Protein AF-A0A1G1YGY9-F1 (afdb_monomer_lite)

pLDDT: mean 87.52, std 13.1, range [35.12, 98.75]

Radius of gyration: 21.37 Å; chains: 1; bounding box: 53×48×74 Å

Structure (mmCIF, N/CA/C/O backbone):
data_AF-A0A1G1YGY9-F1
#
_entry.id   AF-A0A1G1YGY9-F1
#
loop_
_atom_site.group_PDB
_atom_site.id
_atom_site.type_symbol
_atom_site.label_atom_id
_atom_site.label_alt_id
_atom_site.label_comp_id
_atom_site.label_asym_id
_atom_site.label_entity_id
_atom_site.label_seq_id
_atom_site.pdbx_PDB_ins_code
_atom_site.Cartn_x
_atom_site.Cartn_y
_atom_site.Cartn_z
_atom_site.occupancy
_atom_site.B_iso_or_equiv
_atom_site.auth_seq_id
_atom_site.auth_comp_id
_atom_site.auth_asym_id
_atom_site.auth_atom_id
_atom_site.pdbx_PDB_model_num
ATOM 1 N N . MET A 1 1 ? 33.334 -17.763 50.494 1.00 39.16 1 MET A N 1
ATOM 2 C CA . MET A 1 1 ? 31.925 -17.842 50.053 1.00 39.16 1 MET A CA 1
ATOM 3 C C . MET A 1 1 ? 31.621 -16.554 49.292 1.00 39.16 1 MET A C 1
ATOM 5 O O . MET A 1 1 ? 31.521 -15.506 49.914 1.00 39.16 1 MET A O 1
ATOM 9 N N . LEU A 1 2 ? 31.651 -16.583 47.955 1.00 39.25 2 LEU A N 1
ATOM 10 C CA . LEU A 1 2 ? 31.398 -15.400 47.122 1.00 39.25 2 LEU A CA 1
ATOM 11 C C . LEU A 1 2 ? 29.890 -15.137 47.108 1.00 39.25 2 LEU A C 1
ATOM 13 O O . LEU A 1 2 ? 29.128 -15.948 46.590 1.00 39.25 2 LEU A O 1
ATOM 17 N N . ILE A 1 3 ? 29.466 -14.027 47.709 1.00 35.12 3 ILE A N 1
ATOM 18 C CA . ILE A 1 3 ? 28.088 -13.540 47.607 1.00 35.12 3 ILE A CA 1
ATOM 19 C C . ILE A 1 3 ? 27.843 -13.234 46.119 1.00 35.12 3 ILE A C 1
ATOM 21 O O . ILE A 1 3 ? 28.605 -12.442 45.553 1.00 35.12 3 ILE A O 1
ATOM 25 N N . PRO A 1 4 ? 26.837 -13.837 45.457 1.00 45.44 4 PRO A N 1
ATOM 26 C CA . PRO A 1 4 ? 26.553 -13.506 44.072 1.00 45.44 4 PRO A CA 1
ATOM 27 C C . PRO A 1 4 ? 26.172 -12.027 44.013 1.00 45.44 4 PRO A C 1
ATOM 29 O O . PRO A 1 4 ? 25.229 -11.589 44.676 1.00 45.44 4 PRO A O 1
ATOM 32 N N . ARG A 1 5 ? 26.941 -11.239 43.249 1.00 48.16 5 ARG A N 1
ATOM 33 C CA . ARG A 1 5 ? 26.599 -9.844 42.956 1.00 48.16 5 ARG A CA 1
ATOM 34 C C . ARG A 1 5 ? 25.187 -9.840 42.372 1.00 48.16 5 ARG A C 1
ATOM 36 O O . ARG A 1 5 ? 24.964 -10.441 41.324 1.00 48.16 5 ARG A O 1
ATOM 43 N N . LYS A 1 6 ? 24.242 -9.189 43.060 1.00 50.62 6 LYS A N 1
ATOM 44 C CA . LYS A 1 6 ? 22.891 -8.953 42.537 1.00 50.62 6 LYS A CA 1
ATOM 45 C C . LYS A 1 6 ? 23.036 -8.273 41.177 1.00 50.62 6 LYS A C 1
ATOM 47 O O . LYS A 1 6 ? 23.574 -7.170 41.099 1.00 50.62 6 LYS A O 1
ATOM 52 N N . ILE A 1 7 ? 22.606 -8.958 40.123 1.00 55.78 7 ILE A N 1
ATOM 53 C CA . ILE A 1 7 ? 22.560 -8.394 38.777 1.00 55.78 7 ILE A CA 1
ATOM 54 C C . ILE A 1 7 ? 21.577 -7.215 38.833 1.00 55.78 7 ILE A C 1
ATOM 56 O O . ILE A 1 7 ? 20.455 -7.407 39.310 1.00 55.78 7 ILE A O 1
ATOM 60 N N . PRO A 1 8 ? 21.974 -6.000 38.415 1.00 56.81 8 PRO A N 1
ATOM 61 C CA . PRO A 1 8 ? 21.076 -4.853 38.413 1.00 56.81 8 PRO A CA 1
ATOM 62 C C . PRO A 1 8 ? 19.820 -5.171 37.586 1.00 56.81 8 PRO A C 1
ATOM 64 O O . PRO A 1 8 ? 19.964 -5.716 36.488 1.00 56.81 8 PRO A O 1
ATOM 67 N N . PRO A 1 9 ? 18.607 -4.826 38.055 1.00 58.25 9 PRO A N 1
ATOM 68 C CA . PRO A 1 9 ? 17.361 -5.083 37.327 1.00 58.25 9 PRO A CA 1
ATOM 69 C C . PRO A 1 9 ? 17.420 -4.606 35.869 1.00 58.25 9 PRO A C 1
ATOM 71 O O . PRO A 1 9 ? 17.034 -5.333 34.956 1.00 58.25 9 PRO A O 1
ATOM 74 N N . ASP A 1 10 ? 18.021 -3.440 35.632 1.00 62.53 10 ASP A N 1
ATOM 75 C CA . ASP A 1 10 ? 18.158 -2.832 34.303 1.00 62.53 10 ASP A CA 1
ATOM 76 C C . ASP A 1 10 ? 19.031 -3.644 33.336 1.00 62.53 10 ASP A C 1
ATOM 78 O O . ASP A 1 10 ? 18.832 -3.596 32.121 1.00 62.53 10 ASP A O 1
ATOM 82 N N . PHE A 1 11 ? 19.999 -4.403 33.857 1.00 61.34 11 PHE A N 1
ATOM 83 C CA . PHE A 1 11 ? 20.837 -5.286 33.047 1.00 61.34 11 PHE A CA 1
ATOM 84 C C . PHE A 1 11 ? 20.037 -6.501 32.567 1.00 61.34 11 PHE A C 1
ATOM 86 O O . PHE A 1 11 ? 20.082 -6.838 31.386 1.00 61.34 11 PHE A O 1
ATOM 93 N N . LEU A 1 12 ? 19.234 -7.099 33.454 1.00 58.00 12 LEU A N 1
ATOM 94 C CA . LEU A 1 12 ? 18.317 -8.186 33.102 1.00 58.00 12 LEU A CA 1
ATOM 95 C C . LEU A 1 12 ? 17.287 -7.730 32.061 1.00 58.00 12 LEU A C 1
ATOM 97 O O . LEU A 1 12 ? 17.076 -8.431 31.078 1.00 58.00 12 LEU A O 1
ATOM 101 N N . PHE A 1 13 ? 16.715 -6.530 32.201 1.00 62.50 13 PHE A N 1
ATOM 102 C CA . PHE A 1 13 ? 15.786 -5.987 31.203 1.00 62.50 13 PHE A CA 1
ATOM 103 C C . PHE A 1 13 ? 16.431 -5.771 29.827 1.00 62.50 13 PHE A C 1
ATOM 105 O O . PHE A 1 13 ? 15.802 -6.051 28.804 1.00 62.50 13 PHE A O 1
ATOM 112 N N . LYS A 1 14 ? 17.678 -5.288 29.774 1.00 63.31 14 LYS A N 1
ATOM 113 C CA . LYS A 1 14 ? 18.403 -5.099 28.507 1.00 63.31 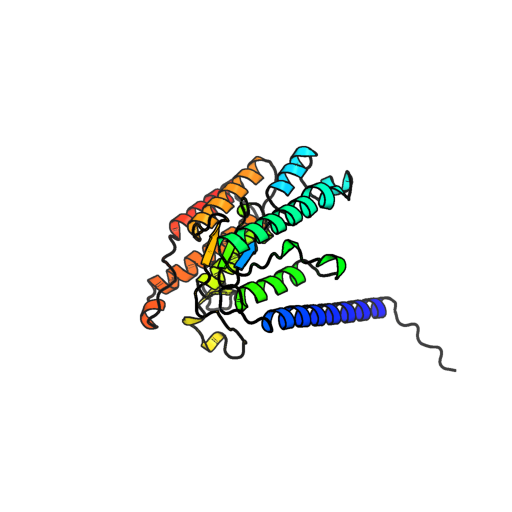14 LYS A CA 1
ATOM 114 C C . LYS A 1 14 ? 18.738 -6.425 27.830 1.00 63.31 14 LYS A C 1
ATOM 116 O O . LYS A 1 14 ? 18.513 -6.548 26.628 1.00 63.31 14 LYS A O 1
ATOM 121 N N . GLU A 1 15 ? 19.228 -7.408 28.582 1.00 62.50 15 GLU A N 1
ATOM 122 C CA . GLU A 1 15 ? 19.553 -8.729 28.033 1.00 62.50 15 GLU A CA 1
ATOM 123 C C . GLU A 1 15 ? 18.296 -9.485 27.587 1.00 62.50 15 GLU A C 1
ATOM 125 O O . GLU A 1 15 ? 18.284 -10.038 26.491 1.00 62.50 15 GLU A O 1
ATOM 130 N N . VAL A 1 16 ? 17.195 -9.417 28.345 1.00 64.56 16 VAL A N 1
ATOM 131 C CA . VAL A 1 16 ? 15.904 -9.993 27.929 1.00 64.56 16 VAL A CA 1
ATOM 132 C C . VAL A 1 16 ? 15.410 -9.349 26.633 1.00 64.56 16 VAL A C 1
ATOM 134 O O . VAL A 1 16 ? 15.103 -10.064 25.686 1.00 64.56 16 VAL A O 1
ATOM 137 N N . ARG A 1 17 ? 15.424 -8.013 26.519 1.00 68.75 17 ARG A N 1
ATOM 138 C CA . ARG A 1 17 ? 15.038 -7.325 25.270 1.00 68.75 17 ARG A CA 1
ATOM 139 C C . ARG A 1 17 ? 1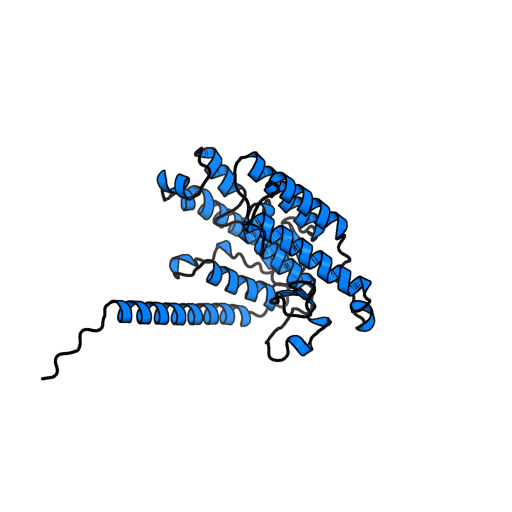5.934 -7.696 24.088 1.00 68.75 17 ARG A C 1
ATOM 141 O O . ARG A 1 17 ? 15.458 -7.772 22.955 1.00 68.75 17 ARG A O 1
ATOM 148 N N . LYS A 1 18 ? 17.231 -7.901 24.330 1.00 68.25 18 LYS A N 1
ATOM 149 C CA . LYS A 1 18 ? 18.192 -8.320 23.303 1.00 68.25 18 LYS A CA 1
ATOM 150 C C . LYS A 1 18 ? 17.915 -9.749 22.837 1.00 68.25 18 LYS A C 1
ATOM 152 O O . LYS A 1 18 ? 17.906 -9.987 21.631 1.00 68.25 18 LYS A O 1
ATOM 157 N N . LEU A 1 19 ? 17.640 -10.662 23.768 1.00 64.44 19 LEU A N 1
ATOM 158 C CA . LEU A 1 19 ? 17.240 -12.038 23.475 1.00 64.44 19 LEU A CA 1
ATOM 159 C C . LEU A 1 19 ? 15.915 -12.078 22.709 1.00 64.44 19 LEU A C 1
ATOM 161 O O . LEU A 1 19 ? 15.846 -12.723 21.671 1.00 64.44 19 LEU A O 1
ATOM 165 N N . GLU A 1 20 ? 14.905 -11.318 23.137 1.00 72.31 20 GLU A N 1
ATOM 166 C CA . GLU A 1 20 ? 13.625 -11.206 22.427 1.00 72.31 20 GLU A CA 1
ATOM 167 C C . GLU A 1 20 ? 13.803 -10.658 21.006 1.00 72.31 20 GLU A C 1
ATOM 169 O O . GLU A 1 20 ? 13.209 -11.176 20.066 1.00 72.31 20 GLU A O 1
ATOM 174 N N . LYS A 1 21 ? 14.648 -9.635 20.820 1.00 73.31 21 LYS A N 1
ATOM 175 C CA . LYS A 1 21 ? 14.957 -9.096 19.487 1.00 73.31 21 LYS A CA 1
ATOM 176 C C . LYS A 1 21 ? 15.681 -10.124 18.611 1.00 73.31 21 LYS A C 1
ATOM 178 O O . LYS A 1 21 ? 15.395 -10.215 17.422 1.00 73.31 21 LYS A O 1
ATOM 183 N N . SER A 1 22 ? 16.609 -10.886 19.190 1.00 76.19 22 SER A N 1
ATOM 184 C CA . SER A 1 22 ? 17.332 -11.947 18.484 1.00 76.19 22 SER A CA 1
ATOM 185 C C . SER A 1 22 ? 16.408 -13.097 18.083 1.00 76.19 22 SER A C 1
ATOM 187 O O . SER A 1 22 ? 16.516 -13.587 16.963 1.00 76.19 22 SER A O 1
ATOM 189 N N . GLN A 1 23 ? 15.489 -13.496 18.968 1.00 79.88 23 GLN A N 1
ATOM 190 C CA . GLN A 1 23 ? 14.500 -14.531 18.685 1.00 79.88 23 GLN A CA 1
ATOM 191 C C . GLN A 1 23 ? 13.545 -14.086 17.577 1.00 79.88 23 GLN A C 1
ATOM 193 O O . GLN A 1 23 ? 13.413 -14.802 16.593 1.00 79.88 23 GLN A O 1
ATOM 198 N N . ARG A 1 24 ? 12.984 -12.867 17.656 1.00 83.00 24 ARG A N 1
ATOM 199 C CA . ARG A 1 24 ? 12.107 -12.336 16.595 1.00 83.00 24 ARG A CA 1
ATOM 200 C C . ARG A 1 24 ? 12.788 -12.325 15.232 1.00 83.00 24 ARG A C 1
ATOM 202 O O . ARG A 1 24 ? 12.180 -12.721 14.248 1.00 83.00 24 ARG A O 1
ATOM 209 N N . LYS A 1 25 ? 14.063 -11.922 15.174 1.00 84.38 25 LYS A N 1
ATOM 210 C CA . LYS A 1 25 ? 14.835 -11.981 13.928 1.00 84.38 25 LYS A CA 1
ATOM 211 C C . LYS A 1 25 ? 14.949 -13.416 13.402 1.00 84.38 25 LYS A C 1
ATOM 213 O O . LYS A 1 25 ? 14.735 -13.634 12.217 1.00 84.38 25 LYS A O 1
ATOM 218 N N . SER A 1 26 ? 15.246 -14.382 14.273 1.00 86.88 26 SER A N 1
ATOM 219 C CA . SER A 1 26 ? 15.287 -15.795 13.883 1.00 86.88 26 SER A CA 1
ATOM 220 C C . SER A 1 26 ? 13.933 -16.292 13.370 1.00 86.88 26 SER A C 1
ATOM 222 O O . SER A 1 26 ? 13.903 -17.034 12.395 1.00 86.88 26 SER A O 1
ATOM 224 N N . ASP A 1 27 ? 12.826 -15.898 14.000 1.00 89.38 27 ASP A N 1
ATOM 225 C CA . ASP A 1 27 ? 11.481 -16.328 13.598 1.00 89.38 27 ASP A CA 1
ATOM 226 C C . ASP A 1 27 ? 11.111 -15.752 12.221 1.00 89.38 27 ASP A C 1
ATOM 228 O O . ASP A 1 27 ? 10.622 -16.472 11.352 1.00 89.38 27 ASP A O 1
ATOM 232 N N . ILE A 1 28 ? 11.429 -14.473 11.989 1.00 89.44 28 ILE A N 1
ATOM 233 C CA . ILE A 1 28 ? 11.304 -13.808 10.684 1.00 89.44 28 ILE A CA 1
ATOM 234 C C . ILE A 1 28 ? 12.119 -14.547 9.616 1.00 89.44 28 ILE A C 1
ATOM 236 O O . ILE A 1 28 ? 11.593 -14.853 8.546 1.00 89.44 28 ILE A O 1
ATOM 240 N N . ASP A 1 29 ? 13.382 -14.875 9.903 1.00 89.75 29 ASP A N 1
ATOM 241 C CA . ASP A 1 29 ? 14.257 -15.584 8.963 1.00 89.75 29 ASP A CA 1
ATOM 242 C C . ASP A 1 29 ? 13.708 -16.983 8.620 1.00 89.75 29 ASP A C 1
ATOM 244 O O . ASP A 1 29 ? 13.814 -17.424 7.471 1.00 89.75 29 ASP A O 1
ATOM 248 N N . VAL A 1 30 ? 13.073 -17.670 9.579 1.00 92.62 30 VAL A N 1
ATOM 249 C CA . VAL A 1 30 ? 12.393 -18.959 9.359 1.00 92.62 30 VAL A CA 1
ATOM 250 C C . VAL A 1 30 ? 11.170 -18.789 8.458 1.00 92.62 30 VAL A C 1
ATOM 252 O O . VAL A 1 30 ? 11.031 -19.540 7.492 1.00 92.62 30 VAL A O 1
ATOM 255 N N . VAL A 1 31 ? 10.316 -17.794 8.721 1.00 92.69 31 VAL A N 1
ATOM 256 C CA . VAL A 1 31 ? 9.130 -17.512 7.894 1.00 92.69 31 VAL A CA 1
ATOM 257 C C . VAL A 1 31 ? 9.534 -17.177 6.458 1.00 92.69 31 VAL A C 1
ATOM 259 O O . VAL A 1 31 ? 9.016 -17.776 5.516 1.00 92.69 31 VAL A O 1
ATOM 262 N N . LEU A 1 32 ? 10.516 -16.292 6.271 1.00 91.06 32 LEU A N 1
ATOM 263 C CA . LEU A 1 32 ? 11.029 -15.953 4.942 1.00 91.06 32 LEU A CA 1
ATOM 264 C C . LEU A 1 32 ? 11.663 -17.159 4.248 1.00 91.06 32 LEU A C 1
ATOM 266 O O . LEU A 1 32 ? 11.472 -17.347 3.051 1.00 91.06 32 LEU A O 1
ATOM 270 N N . SER A 1 33 ? 12.389 -18.006 4.980 1.00 91.06 33 SER A N 1
ATOM 271 C CA . SER A 1 33 ? 12.954 -19.237 4.416 1.00 91.06 33 SER A CA 1
ATOM 272 C C . SER A 1 33 ? 11.871 -20.219 3.966 1.00 91.06 33 SER A C 1
ATOM 274 O O . SER A 1 33 ? 12.036 -20.857 2.927 1.00 91.06 33 SER A O 1
ATOM 276 N N . ALA A 1 34 ? 10.753 -20.314 4.693 1.00 93.00 34 ALA A N 1
ATOM 277 C CA . ALA A 1 34 ? 9.614 -21.135 4.289 1.00 93.00 34 ALA A CA 1
ATOM 278 C C . ALA A 1 34 ? 8.999 -20.618 2.980 1.00 93.00 34 ALA A C 1
ATOM 280 O O . ALA A 1 34 ? 8.823 -21.397 2.044 1.00 93.00 34 ALA A O 1
ATOM 281 N N . PHE A 1 35 ? 8.775 -19.307 2.866 1.00 91.00 35 PHE A N 1
ATOM 282 C CA . PHE A 1 35 ? 8.306 -18.683 1.628 1.00 91.00 35 PHE A CA 1
ATOM 283 C C . PHE A 1 35 ? 9.288 -18.891 0.463 1.00 91.00 35 PHE A C 1
ATOM 285 O O . PHE A 1 35 ? 8.893 -19.407 -0.576 1.00 91.00 35 PHE A O 1
ATOM 292 N N . ARG A 1 36 ? 10.589 -18.640 0.656 1.00 87.06 36 ARG A N 1
ATOM 293 C CA . ARG A 1 36 ? 11.640 -18.875 -0.360 1.00 87.06 36 ARG A CA 1
ATOM 294 C C . ARG A 1 36 ? 11.754 -20.333 -0.813 1.00 87.06 36 ARG A C 1
ATOM 296 O O . ARG A 1 36 ? 12.249 -20.606 -1.907 1.00 87.06 36 ARG A O 1
ATOM 303 N N . SER A 1 37 ? 11.331 -21.281 0.025 1.00 89.62 37 SER A N 1
ATOM 304 C CA . SER A 1 37 ? 11.310 -22.705 -0.324 1.00 89.62 37 SER A CA 1
ATOM 305 C C . SER A 1 37 ? 10.125 -23.091 -1.216 1.00 89.62 37 SER A C 1
ATOM 307 O O . SER A 1 37 ? 10.158 -24.141 -1.863 1.00 89.62 37 SER A O 1
ATOM 309 N N . TRP A 1 38 ? 9.095 -22.244 -1.297 1.00 87.38 38 TRP A N 1
ATOM 310 C CA . TRP A 1 38 ? 7.945 -22.474 -2.157 1.00 87.38 38 TRP A CA 1
ATOM 311 C C . TRP A 1 38 ? 8.320 -22.237 -3.623 1.00 87.38 38 TRP A C 1
ATOM 313 O O . TRP A 1 38 ? 8.796 -21.174 -4.015 1.00 87.38 38 TRP A O 1
ATOM 323 N N . ARG A 1 39 ? 8.098 -23.257 -4.455 1.00 81.50 39 ARG A N 1
ATOM 324 C CA . ARG A 1 39 ? 8.250 -23.181 -5.908 1.00 81.50 39 ARG A CA 1
ATOM 325 C C . ARG A 1 39 ? 6.876 -23.196 -6.565 1.00 81.50 39 ARG A C 1
ATOM 327 O O . ARG A 1 39 ? 6.105 -24.129 -6.354 1.00 81.50 39 ARG A O 1
ATOM 334 N N . SER A 1 40 ? 6.599 -22.180 -7.372 1.00 77.81 40 SER A N 1
ATOM 335 C CA . SER A 1 40 ? 5.403 -22.082 -8.205 1.00 77.81 40 SER A CA 1
ATOM 336 C C . SER A 1 40 ? 5.824 -21.854 -9.653 1.00 77.81 40 SER A C 1
ATOM 338 O O . SER A 1 40 ? 6.772 -21.119 -9.914 1.00 77.81 40 SER A O 1
ATOM 340 N N . ILE A 1 41 ? 5.124 -22.496 -10.588 1.00 76.75 41 ILE A N 1
ATOM 341 C CA . ILE A 1 41 ? 5.241 -22.205 -12.026 1.00 76.75 41 ILE A CA 1
ATOM 342 C C . ILE A 1 41 ? 4.342 -21.034 -12.447 1.00 76.75 41 ILE A C 1
ATOM 344 O O . ILE A 1 41 ? 4.505 -20.495 -13.535 1.00 76.75 41 ILE A O 1
ATOM 348 N N . GLN A 1 42 ? 3.374 -20.670 -11.601 1.00 80.75 42 GLN A N 1
ATOM 349 C CA . GLN A 1 42 ? 2.471 -19.541 -11.803 1.00 80.75 42 GLN A CA 1
ATOM 350 C C . GLN A 1 42 ? 2.935 -18.334 -10.977 1.00 80.75 42 GLN A C 1
ATOM 352 O O . GLN A 1 42 ? 3.476 -18.538 -9.881 1.00 80.75 42 GLN A O 1
ATOM 357 N N . PRO A 1 43 ? 2.664 -17.098 -11.433 1.00 81.62 43 PRO A N 1
ATOM 358 C CA . PRO A 1 43 ? 2.823 -15.909 -10.605 1.00 81.62 43 PRO A CA 1
ATOM 359 C C . PRO A 1 43 ? 2.048 -16.056 -9.294 1.00 81.62 43 PRO A C 1
ATOM 361 O O . PRO A 1 43 ? 0.891 -16.481 -9.297 1.00 81.62 43 PRO A O 1
ATOM 364 N N . VAL A 1 44 ? 2.679 -15.709 -8.172 1.00 92.25 44 VAL A N 1
ATOM 365 C CA . VAL A 1 44 ? 2.004 -15.691 -6.870 1.00 92.25 44 VAL A CA 1
ATOM 366 C C . VAL A 1 44 ? 1.239 -14.379 -6.735 1.00 92.25 44 VAL A C 1
ATOM 368 O O . VAL A 1 44 ? 1.798 -13.298 -6.952 1.00 92.25 44 VAL A O 1
ATOM 371 N N . GLY A 1 45 ? -0.041 -14.490 -6.391 1.00 94.94 45 GLY A N 1
ATOM 372 C CA . GLY A 1 45 ? -0.901 -13.371 -6.046 1.00 94.94 45 GLY A CA 1
ATOM 373 C C . GLY A 1 45 ? -0.699 -12.934 -4.595 1.00 94.94 45 GLY A C 1
ATOM 374 O O . GLY A 1 45 ? -0.517 -13.766 -3.708 1.00 94.94 45 GLY A O 1
ATOM 375 N N . TYR A 1 46 ? -0.771 -11.634 -4.335 1.00 96.56 46 TYR A N 1
ATOM 376 C CA . TYR A 1 46 ? -0.790 -11.060 -2.991 1.00 96.56 46 TYR A CA 1
ATOM 377 C C . TYR A 1 46 ? -2.047 -10.221 -2.829 1.00 96.56 46 TYR A C 1
ATOM 379 O O . TYR A 1 46 ? -2.224 -9.232 -3.541 1.00 96.56 46 TYR A O 1
ATOM 387 N N . LEU A 1 47 ? -2.922 -10.613 -1.908 1.00 97.75 47 LEU A N 1
ATOM 388 C CA . LEU A 1 47 ? -4.141 -9.871 -1.628 1.00 97.75 47 LEU A CA 1
ATOM 389 C C . LEU A 1 47 ? -3.879 -8.834 -0.531 1.00 97.75 47 LEU A C 1
ATOM 391 O O . LEU A 1 47 ? -3.735 -9.172 0.642 1.00 97.75 47 LEU A O 1
ATOM 395 N N . SER A 1 48 ? -3.856 -7.564 -0.927 1.00 96.75 48 SER A N 1
ATOM 396 C CA . SER A 1 48 ? -3.815 -6.426 -0.016 1.00 96.75 48 SER A CA 1
ATOM 397 C C . SER A 1 48 ? -5.214 -6.159 0.529 1.00 96.75 48 SER A C 1
ATOM 399 O O . SER A 1 48 ? -6.112 -5.730 -0.204 1.00 96.75 48 SER A O 1
ATOM 401 N N . THR A 1 49 ? -5.401 -6.430 1.821 1.00 94.19 49 THR A N 1
ATOM 402 C CA . THR A 1 49 ? -6.664 -6.206 2.537 1.00 94.19 49 THR A CA 1
ATOM 403 C C . THR A 1 49 ? -6.439 -5.401 3.812 1.00 94.19 49 THR A C 1
ATOM 405 O O . THR A 1 49 ? -5.502 -5.698 4.557 1.00 94.19 49 THR A O 1
ATOM 408 N N . PRO A 1 50 ? -7.329 -4.445 4.135 1.00 93.62 50 PRO A N 1
ATOM 409 C CA . PRO A 1 50 ? -7.370 -3.805 5.445 1.00 93.62 50 PRO A CA 1
ATOM 410 C C . PRO A 1 50 ? -7.398 -4.835 6.586 1.00 93.62 50 PRO A C 1
ATOM 412 O O . PRO A 1 50 ? -8.123 -5.816 6.489 1.00 93.62 50 PRO A O 1
ATOM 415 N N . ILE A 1 51 ? -6.662 -4.600 7.681 1.00 92.12 51 ILE A N 1
ATOM 416 C CA . ILE A 1 51 ? -6.752 -5.415 8.914 1.00 92.12 51 ILE A CA 1
ATOM 417 C C . ILE A 1 51 ? -7.187 -4.532 10.085 1.00 92.12 51 ILE A C 1
ATOM 419 O O . ILE A 1 51 ? -8.285 -4.682 10.615 1.00 92.12 51 ILE A O 1
ATOM 423 N N . THR A 1 52 ? -6.335 -3.583 10.480 1.00 91.31 52 THR A N 1
ATOM 424 C CA . THR A 1 52 ? -6.534 -2.721 11.661 1.00 91.31 52 THR A CA 1
ATOM 425 C C . THR A 1 52 ? -7.024 -1.316 11.316 1.00 91.31 52 THR A C 1
ATOM 427 O O . THR A 1 52 ? -7.714 -0.688 12.112 1.00 91.31 52 THR A O 1
ATOM 430 N N . THR A 1 53 ? -6.677 -0.823 10.126 1.00 93.31 53 THR A N 1
ATOM 431 C CA . THR A 1 53 ? -7.113 0.465 9.563 1.00 93.31 53 THR A CA 1
ATOM 432 C C . THR A 1 53 ? -7.748 0.220 8.203 1.00 93.31 53 THR A C 1
ATOM 434 O O . THR A 1 53 ? -7.429 -0.778 7.559 1.00 93.31 53 THR A O 1
ATOM 437 N N . GLY A 1 54 ? -8.626 1.112 7.754 1.00 95.75 54 GLY A N 1
ATOM 438 C CA . GLY A 1 54 ? -9.422 0.943 6.539 1.00 95.75 54 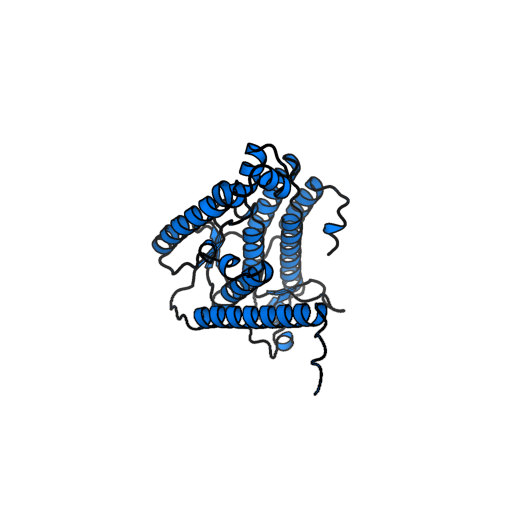GLY A CA 1
ATOM 439 C C . GLY A 1 54 ? -10.758 1.660 6.663 1.00 95.75 54 GLY A C 1
ATOM 440 O O . GLY A 1 54 ? -11.029 2.299 7.680 1.00 95.75 54 GLY A O 1
ATOM 441 N N . ILE A 1 55 ? -11.626 1.523 5.660 1.00 96.81 55 ILE A N 1
ATOM 442 C CA . ILE A 1 55 ? -12.944 2.173 5.683 1.00 96.81 55 ILE A CA 1
ATOM 443 C C . ILE A 1 55 ? -13.757 1.777 6.928 1.00 96.81 55 ILE A C 1
ATOM 445 O O . ILE A 1 55 ? -14.259 2.654 7.633 1.00 96.81 55 ILE A O 1
ATOM 449 N N . LEU A 1 56 ? -13.748 0.483 7.275 1.00 97.38 56 LEU A N 1
ATOM 450 C CA . LEU A 1 56 ? -14.459 -0.066 8.431 1.00 97.38 56 LEU A CA 1
ATOM 451 C C . LEU A 1 56 ? -13.977 0.540 9.757 1.00 97.38 56 LEU A C 1
ATOM 453 O O . LEU A 1 56 ? -14.788 0.836 10.627 1.00 97.38 56 LEU A O 1
ATOM 457 N N . PHE A 1 57 ? -12.673 0.802 9.900 1.00 97.81 57 PHE A N 1
ATOM 458 C CA . PHE A 1 57 ? -12.126 1.470 11.085 1.00 97.81 57 PHE A CA 1
ATOM 459 C C . PHE A 1 57 ? -12.791 2.837 11.295 1.00 97.81 57 PHE A C 1
ATOM 461 O O . PHE A 1 57 ? -13.308 3.124 12.373 1.00 97.81 57 PHE A O 1
ATOM 468 N N . TYR A 1 58 ? -12.859 3.666 10.251 1.00 97.75 58 TYR A N 1
ATOM 469 C CA . TYR A 1 58 ? -13.458 4.999 10.349 1.00 97.75 58 TYR A CA 1
ATOM 470 C C . TYR A 1 58 ? -14.983 4.970 10.498 1.00 97.75 58 TYR A C 1
ATOM 472 O O . TYR A 1 58 ? -15.565 5.881 11.091 1.00 97.75 58 TYR A O 1
ATOM 480 N N . GLU A 1 59 ? -15.649 3.956 9.948 1.00 98.00 59 GLU A N 1
ATOM 481 C CA . GLU A 1 59 ? -17.082 3.723 10.152 1.00 98.00 59 GLU A CA 1
ATOM 482 C C . GLU A 1 59 ? -17.394 3.336 11.597 1.00 98.00 59 GLU A C 1
ATOM 484 O O . GLU A 1 59 ? -18.300 3.917 12.192 1.00 98.00 59 GLU A O 1
ATOM 489 N N . VAL A 1 60 ? -16.606 2.439 12.194 1.00 98.12 60 VAL A N 1
ATOM 490 C CA . VAL A 1 60 ? -16.746 2.040 13.602 1.00 98.12 60 VAL A CA 1
ATOM 491 C C . VAL A 1 60 ? -16.482 3.225 14.531 1.00 98.12 60 VAL A C 1
ATOM 493 O O . VAL A 1 60 ? -17.279 3.473 15.436 1.00 98.12 60 VAL A O 1
ATOM 496 N N . LEU A 1 61 ? -15.445 4.032 14.273 1.00 98.00 61 LEU A N 1
ATOM 497 C CA . LEU A 1 61 ? -15.223 5.262 15.044 1.00 98.00 61 LEU A CA 1
ATOM 498 C C . LEU A 1 61 ? -16.431 6.209 14.967 1.00 98.00 61 LEU A C 1
ATOM 500 O O . LEU A 1 61 ? -16.899 6.710 15.988 1.00 98.00 61 LEU A O 1
ATOM 504 N N . ALA A 1 62 ? -16.983 6.416 13.768 1.00 97.31 62 ALA A N 1
ATOM 505 C CA . ALA A 1 62 ? -18.156 7.266 13.584 1.00 97.31 62 ALA A CA 1
ATOM 506 C C . ALA A 1 62 ? -19.412 6.704 14.277 1.00 97.31 62 ALA A C 1
ATOM 508 O O . ALA A 1 62 ? -20.142 7.467 14.910 1.00 97.31 62 ALA A O 1
ATOM 509 N N . LYS A 1 63 ? -19.639 5.386 14.201 1.00 97.81 63 LYS A N 1
ATOM 510 C CA . LYS A 1 63 ? -20.744 4.672 14.863 1.00 97.81 63 LYS A CA 1
ATOM 511 C C . LYS A 1 63 ? -20.723 4.878 16.379 1.00 97.81 63 LYS A C 1
ATOM 513 O O . LYS A 1 63 ? -21.769 5.129 16.970 1.00 97.81 63 LYS A O 1
ATOM 518 N N . HIS A 1 64 ? -19.539 4.814 16.989 1.00 97.75 64 HIS A N 1
ATOM 519 C CA . HIS A 1 64 ? -19.339 5.026 18.429 1.00 97.75 64 HIS A CA 1
ATOM 520 C C . HIS A 1 64 ? -19.114 6.500 18.809 1.00 97.75 64 HIS A C 1
ATOM 522 O O . HIS A 1 64 ? -18.858 6.798 19.969 1.00 97.75 64 HIS A O 1
ATOM 528 N N . GLN A 1 65 ? -19.253 7.429 17.854 1.00 97.12 65 GLN A N 1
ATOM 529 C CA . GLN A 1 65 ? -19.107 8.881 18.044 1.00 97.12 65 GLN A CA 1
ATOM 530 C C . GLN A 1 65 ? -17.736 9.314 18.595 1.00 97.12 65 GLN A C 1
ATOM 532 O O . GLN A 1 65 ? -17.620 10.332 19.274 1.00 97.12 65 GLN A O 1
ATOM 537 N N . VAL A 1 66 ? -16.688 8.569 18.249 1.00 97.25 66 VAL A N 1
ATOM 538 C CA . VAL A 1 66 ? -15.295 8.836 18.626 1.00 97.25 66 VAL A CA 1
ATOM 539 C C . VAL A 1 66 ? -14.453 9.204 17.399 1.00 97.25 66 VAL A C 1
ATOM 541 O O . VAL A 1 66 ? -14.872 9.043 16.247 1.00 97.25 66 VAL A O 1
ATOM 544 N N . LYS A 1 67 ? -13.263 9.755 17.626 1.00 94.44 67 LYS A N 1
ATOM 545 C CA . LYS A 1 67 ? -12.319 10.215 16.598 1.00 94.44 67 LYS A CA 1
ATOM 546 C C . LYS A 1 67 ? -10.990 9.476 16.616 1.00 94.44 67 LYS A C 1
ATOM 548 O O . LYS A 1 67 ? -10.293 9.517 15.600 1.00 94.44 67 LYS A O 1
ATOM 553 N N . THR A 1 68 ? -10.650 8.794 17.707 1.00 95.44 68 THR A N 1
ATOM 554 C CA . THR A 1 68 ? -9.387 8.055 17.820 1.00 95.44 68 THR A CA 1
ATOM 555 C C . THR A 1 68 ? -9.581 6.613 18.280 1.00 95.44 68 THR A C 1
ATOM 557 O O . THR A 1 68 ? -10.620 6.240 18.827 1.00 95.44 68 THR A O 1
ATOM 560 N N . LEU A 1 69 ? -8.560 5.783 18.050 1.00 94.44 69 LEU A N 1
ATOM 561 C CA . LEU A 1 69 ? -8.556 4.404 18.530 1.00 94.44 69 LEU A CA 1
ATOM 562 C C . LEU A 1 69 ? -8.556 4.356 20.064 1.00 94.44 69 LEU A C 1
ATOM 564 O O . LEU A 1 69 ? -9.218 3.508 20.650 1.00 94.44 69 LEU A O 1
ATOM 568 N N . GLU A 1 70 ? -7.848 5.274 20.717 1.00 97.00 70 GLU A N 1
ATOM 569 C CA . GLU A 1 70 ? -7.775 5.360 22.175 1.00 97.00 70 GLU A CA 1
ATOM 570 C C . GLU A 1 70 ? -9.158 5.602 22.786 1.00 97.00 70 GLU A C 1
ATOM 572 O O . GLU A 1 70 ? -9.524 4.942 23.757 1.00 97.00 70 GLU A O 1
ATOM 577 N N . GLU A 1 71 ? -9.948 6.494 22.186 1.00 97.19 71 GLU A N 1
ATOM 578 C CA . GLU A 1 71 ? -11.326 6.762 22.601 1.00 97.19 71 GLU A CA 1
ATOM 579 C C . GLU A 1 71 ? -12.225 5.530 22.408 1.00 97.19 71 GLU A C 1
ATOM 581 O O . GLU A 1 71 ? -13.012 5.201 23.295 1.00 97.19 71 GLU A O 1
ATOM 586 N N . LEU A 1 72 ? -12.075 4.799 21.296 1.00 97.38 72 LEU A N 1
ATOM 587 C CA . LEU A 1 72 ? -12.814 3.553 21.058 1.00 97.38 72 LEU A CA 1
ATOM 588 C C . LEU A 1 72 ? -12.470 2.478 22.102 1.00 97.38 72 LEU A C 1
ATOM 590 O O . LEU A 1 72 ? -13.360 1.840 22.665 1.00 97.38 72 LEU A O 1
ATOM 594 N N . LEU A 1 73 ? -11.179 2.289 22.384 1.00 95.88 73 LEU A N 1
ATOM 595 C CA . LEU A 1 73 ? -10.706 1.305 23.359 1.00 95.88 73 LEU A CA 1
ATOM 596 C C . LEU A 1 73 ? -11.104 1.670 24.796 1.00 95.88 73 LEU A C 1
ATOM 598 O O . LEU A 1 73 ? -11.276 0.770 25.617 1.00 95.88 73 LEU A O 1
ATOM 602 N N . ALA A 1 74 ? -11.274 2.962 25.094 1.00 97.44 74 ALA A N 1
ATOM 603 C CA . ALA A 1 74 ? -11.783 3.432 26.380 1.00 97.44 74 ALA A CA 1
ATOM 604 C C . ALA A 1 74 ? -13.266 3.082 26.598 1.00 97.44 74 ALA A C 1
ATOM 606 O O . ALA A 1 74 ? -13.678 2.918 27.745 1.00 97.44 74 ALA A O 1
ATOM 607 N N . ILE A 1 75 ? -14.056 2.935 25.525 1.00 96.25 75 ILE A N 1
ATOM 608 C CA . ILE A 1 75 ? -15.438 2.435 25.602 1.00 96.25 75 ILE A CA 1
ATOM 609 C C . ILE A 1 75 ? -15.425 0.937 25.908 1.00 96.25 75 ILE A C 1
ATOM 611 O O . ILE A 1 75 ? -16.032 0.486 26.878 1.00 96.25 75 ILE A O 1
ATOM 615 N N . ASN A 1 76 ? -14.746 0.160 25.064 1.00 95.56 76 ASN A N 1
ATOM 616 C CA . ASN A 1 76 ? -14.568 -1.274 25.244 1.00 95.56 76 ASN A CA 1
ATOM 617 C C . ASN A 1 76 ? -13.375 -1.749 24.402 1.00 95.56 76 ASN A C 1
ATOM 619 O O . ASN A 1 76 ? -13.367 -1.636 23.174 1.00 95.56 76 ASN A O 1
ATOM 623 N N . SER A 1 77 ? -12.380 -2.334 25.068 1.00 93.62 77 SER A N 1
ATOM 624 C CA . SER A 1 77 ? -11.138 -2.793 24.443 1.00 93.62 77 SER A CA 1
ATOM 625 C C . SER A 1 77 ? -11.331 -3.918 23.420 1.00 93.62 77 SER A C 1
ATOM 627 O O . SER A 1 77 ? -10.466 -4.105 22.561 1.00 93.62 77 SER A O 1
ATOM 629 N N . ASN A 1 78 ? -12.456 -4.638 23.459 1.00 95.44 78 ASN A N 1
ATOM 630 C CA . ASN A 1 78 ? -12.761 -5.701 22.503 1.00 95.44 78 ASN A CA 1
ATOM 631 C C . ASN A 1 78 ? -13.283 -5.174 21.158 1.00 95.44 78 ASN A C 1
ATOM 633 O O . ASN A 1 78 ? -13.167 -5.884 20.160 1.00 95.44 78 ASN A O 1
ATOM 637 N N . LEU A 1 79 ? -13.780 -3.929 21.087 1.00 95.94 79 LEU A N 1
ATOM 638 C CA . LEU A 1 79 ? -14.390 -3.374 19.867 1.00 95.94 79 LEU A CA 1
ATOM 639 C C . LEU A 1 79 ? -13.426 -3.352 18.679 1.00 95.94 79 LEU A C 1
ATOM 641 O O . LEU A 1 79 ? -13.838 -3.599 17.550 1.00 95.94 79 LEU A O 1
ATOM 645 N N . LEU A 1 80 ? -12.133 -3.109 18.926 1.00 94.25 80 LEU A N 1
ATOM 646 C CA . LEU A 1 80 ? -11.119 -3.166 17.873 1.00 94.25 80 LEU A CA 1
ATOM 647 C C . LEU A 1 80 ? -11.075 -4.550 17.215 1.00 94.25 80 LEU A C 1
ATOM 649 O O . LEU A 1 80 ? -10.963 -4.658 15.997 1.00 94.25 80 LEU A O 1
ATOM 653 N N . PHE A 1 81 ? -11.139 -5.616 18.009 1.00 93.88 81 PHE A N 1
ATOM 654 C CA . PHE A 1 81 ? -11.093 -6.958 17.451 1.00 93.88 81 PHE A CA 1
ATOM 655 C C . PHE A 1 81 ? -12.435 -7.349 16.830 1.00 93.88 81 PHE A C 1
ATOM 657 O O . PHE A 1 81 ? -12.474 -7.779 15.682 1.00 93.88 81 PHE A O 1
ATOM 664 N N . GLU A 1 82 ? -13.523 -7.164 17.573 1.00 96.50 82 GLU A N 1
ATOM 665 C CA . GLU A 1 82 ? -14.857 -7.651 17.216 1.00 96.50 82 GLU A CA 1
ATOM 666 C C . GLU A 1 82 ? -15.477 -6.898 16.034 1.00 96.50 82 GLU A C 1
ATOM 668 O O . GLU A 1 82 ? -16.090 -7.523 15.171 1.00 96.50 82 GLU A O 1
ATOM 673 N N . GLU A 1 83 ? -15.311 -5.573 15.965 1.00 97.81 83 GLU A N 1
ATOM 674 C CA . GLU A 1 83 ? -15.961 -4.751 14.936 1.00 97.81 83 GLU A CA 1
ATOM 675 C C . GLU A 1 83 ? -15.039 -4.371 13.771 1.00 97.81 83 GLU A C 1
ATOM 677 O O . GLU A 1 83 ? -15.540 -3.922 12.743 1.00 97.81 83 GLU A O 1
ATOM 682 N N . ILE A 1 84 ? -13.715 -4.534 13.898 1.00 96.25 84 ILE A N 1
ATOM 683 C CA . ILE A 1 84 ? -12.754 -4.102 12.866 1.00 96.25 84 ILE A CA 1
ATOM 684 C C . ILE A 1 84 ? -11.887 -5.268 12.389 1.00 96.25 84 ILE A C 1
ATOM 686 O O . ILE A 1 84 ? -11.979 -5.650 11.225 1.00 96.25 84 ILE A O 1
ATOM 690 N N . ILE A 1 85 ? -11.061 -5.856 13.261 1.00 94.12 85 ILE A N 1
ATOM 691 C CA . ILE A 1 85 ? -10.064 -6.857 12.842 1.00 94.12 85 ILE A CA 1
ATOM 692 C C . ILE A 1 85 ? -10.727 -8.150 12.358 1.00 94.12 85 ILE A C 1
ATOM 694 O O . ILE A 1 85 ? -10.443 -8.593 11.250 1.00 94.12 85 ILE A O 1
ATOM 698 N N . ALA A 1 86 ? -11.604 -8.764 13.155 1.00 94.81 86 ALA A N 1
ATOM 699 C CA . ALA A 1 86 ? -12.211 -10.044 12.799 1.00 94.81 86 ALA A CA 1
ATOM 700 C C . ALA A 1 86 ? -13.081 -9.958 11.526 1.00 94.81 86 ALA A C 1
ATOM 702 O O . ALA A 1 86 ? -12.915 -10.813 10.653 1.00 94.81 86 ALA A O 1
ATOM 703 N N . PRO A 1 87 ? -13.940 -8.932 11.336 1.00 96.12 87 PRO A N 1
ATOM 704 C CA . PRO A 1 87 ? -14.669 -8.762 10.078 1.00 96.12 87 PRO A CA 1
ATOM 705 C C . PRO A 1 87 ? -13.748 -8.592 8.865 1.00 96.12 87 PRO A C 1
ATOM 707 O O . PRO A 1 87 ? -13.996 -9.199 7.823 1.00 96.12 87 PRO A O 1
ATOM 710 N N . ASN A 1 88 ? -12.668 -7.819 9.007 1.00 95.56 88 ASN A N 1
ATOM 711 C CA . ASN A 1 88 ? -11.686 -7.619 7.946 1.00 95.56 88 ASN A CA 1
ATOM 712 C C . ASN A 1 88 ? -10.948 -8.915 7.578 1.00 95.56 88 ASN A C 1
ATOM 714 O O . ASN A 1 88 ? -10.844 -9.235 6.397 1.00 95.56 88 ASN A O 1
ATOM 718 N N . ILE A 1 89 ? -10.493 -9.690 8.570 1.00 94.75 89 ILE A N 1
ATOM 719 C CA . ILE A 1 89 ? -9.841 -10.990 8.344 1.00 94.75 89 ILE A CA 1
ATOM 720 C C . ILE A 1 89 ? -10.793 -11.943 7.619 1.00 94.75 89 ILE A C 1
ATOM 722 O O . ILE A 1 89 ? -10.420 -12.523 6.603 1.00 94.75 89 ILE A O 1
ATOM 726 N N . ASN A 1 90 ? -12.037 -12.066 8.092 1.00 95.88 90 ASN A N 1
ATOM 727 C CA . ASN A 1 90 ? -13.027 -12.954 7.481 1.00 95.88 90 ASN A CA 1
ATOM 728 C C . ASN A 1 90 ? -13.326 -12.562 6.028 1.00 95.88 90 ASN A C 1
ATOM 730 O O . ASN A 1 90 ? -13.398 -13.431 5.158 1.00 95.88 90 ASN A O 1
ATOM 734 N N . ARG A 1 91 ? -13.458 -11.257 5.749 1.00 95.31 91 ARG A N 1
ATOM 735 C CA . ARG A 1 91 ? -13.621 -10.752 4.381 1.00 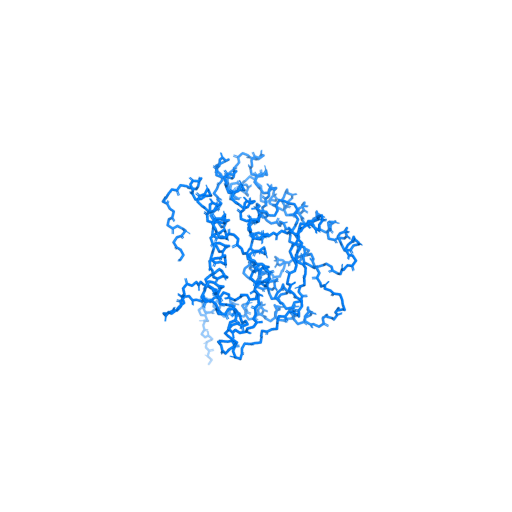95.31 91 ARG A CA 1
ATOM 736 C C . ARG A 1 91 ? -12.391 -11.052 3.525 1.00 95.31 91 ARG A C 1
ATOM 738 O O . ARG A 1 91 ? -12.554 -11.493 2.394 1.00 95.31 91 ARG A O 1
ATOM 745 N N . GLY A 1 92 ? -11.189 -10.828 4.054 1.00 95.69 92 GLY A N 1
ATOM 746 C CA . GLY A 1 92 ? -9.934 -11.086 3.349 1.00 95.69 92 GLY A CA 1
ATOM 747 C C . GLY A 1 92 ? -9.754 -12.558 2.982 1.00 95.69 92 GLY A C 1
ATOM 748 O O . GLY A 1 92 ? -9.369 -12.851 1.856 1.00 95.69 92 GLY A O 1
ATOM 749 N N . ILE A 1 93 ? -10.100 -13.482 3.886 1.00 96.06 93 ILE A N 1
ATOM 750 C CA . ILE A 1 93 ? -10.080 -14.931 3.621 1.00 96.06 93 ILE A CA 1
ATOM 751 C C . ILE A 1 93 ? -11.056 -15.282 2.498 1.00 96.06 93 ILE A C 1
ATOM 753 O O . ILE A 1 93 ? -10.648 -15.860 1.496 1.00 96.06 93 ILE A O 1
ATOM 757 N N . ALA A 1 94 ? -12.324 -14.882 2.636 1.00 97.00 94 ALA A N 1
ATOM 758 C CA . ALA A 1 94 ? -13.352 -15.204 1.648 1.00 97.00 94 ALA A CA 1
ATOM 759 C C . ALA A 1 94 ? -13.011 -14.646 0.256 1.00 97.00 94 ALA A C 1
ATOM 761 O O . ALA A 1 94 ? -13.154 -15.345 -0.747 1.00 97.00 94 ALA A O 1
ATOM 762 N N . LEU A 1 95 ? -12.515 -13.406 0.202 1.00 97.44 95 LEU A N 1
ATOM 763 C CA . LEU A 1 95 ? -12.070 -12.780 -1.039 1.00 97.44 95 LEU A CA 1
ATOM 764 C C . LEU A 1 95 ? -10.833 -13.486 -1.613 1.00 97.44 95 LEU A C 1
ATOM 766 O O . LEU A 1 95 ? -10.757 -13.700 -2.818 1.00 97.44 95 LEU A O 1
ATOM 770 N N . GLY A 1 96 ? -9.875 -13.880 -0.772 1.00 97.56 96 GLY A N 1
ATOM 771 C CA . GLY A 1 96 ? -8.696 -14.633 -1.194 1.00 97.56 96 GLY A CA 1
ATOM 772 C C . GLY A 1 96 ? -9.054 -15.963 -1.854 1.00 97.56 96 GLY A C 1
ATOM 773 O O . GLY A 1 96 ? -8.555 -16.250 -2.943 1.00 97.56 96 GLY A O 1
ATOM 774 N N . ASP A 1 97 ? -9.966 -16.724 -1.248 1.00 96.75 97 ASP A N 1
ATOM 775 C CA . ASP A 1 97 ? -10.460 -17.991 -1.796 1.00 96.75 97 ASP A CA 1
ATOM 776 C C . ASP A 1 97 ? -11.159 -17.783 -3.150 1.00 96.75 97 ASP A C 1
ATOM 778 O O . ASP A 1 97 ? -10.878 -18.488 -4.123 1.00 96.75 97 ASP A O 1
ATOM 782 N N . GLU A 1 98 ? -12.033 -16.775 -3.242 1.00 97.62 98 GLU A N 1
ATOM 783 C CA . GLU A 1 98 ? -12.731 -16.416 -4.481 1.00 97.62 98 GLU A CA 1
ATOM 784 C C . GLU A 1 98 ? -11.750 -16.038 -5.600 1.00 97.62 98 GLU A C 1
ATOM 786 O O . GLU A 1 98 ? -11.856 -16.526 -6.731 1.00 97.62 98 GLU A O 1
ATOM 791 N N . LEU A 1 99 ? -10.783 -15.170 -5.300 1.00 97.12 99 LEU A N 1
ATOM 792 C CA . LEU A 1 99 ? -9.818 -14.676 -6.275 1.00 97.12 99 LEU A CA 1
ATOM 793 C C . LEU A 1 99 ? -8.840 -15.767 -6.714 1.00 97.12 99 LEU A C 1
ATOM 795 O O . LEU A 1 99 ? -8.482 -15.806 -7.892 1.00 97.12 99 LEU A O 1
ATOM 799 N N . ALA A 1 100 ? -8.449 -16.676 -5.816 1.00 95.62 100 ALA A N 1
ATOM 800 C CA . ALA A 1 100 ? -7.581 -17.800 -6.152 1.00 95.62 100 ALA A CA 1
ATOM 801 C C . ALA A 1 100 ? -8.260 -18.710 -7.185 1.00 95.62 100 ALA A C 1
ATOM 803 O O . ALA A 1 100 ? -7.635 -19.111 -8.169 1.00 95.62 100 ALA A O 1
ATOM 804 N N . MET A 1 101 ? -9.567 -18.955 -7.025 1.00 95.00 101 MET A N 1
ATOM 805 C CA . MET A 1 101 ? -10.368 -19.690 -8.009 1.00 95.00 101 MET A CA 1
ATOM 806 C C . MET A 1 101 ? -10.537 -18.907 -9.316 1.00 95.00 101 MET A C 1
ATOM 808 O O . MET A 1 101 ? -10.364 -19.468 -10.397 1.00 95.00 101 MET A O 1
ATOM 812 N N . ARG A 1 102 ? -10.862 -17.610 -9.238 1.00 95.56 102 ARG A N 1
ATOM 813 C CA . ARG A 1 102 ? -11.127 -16.760 -10.412 1.00 95.56 102 ARG A CA 1
ATOM 814 C C . ARG A 1 102 ? -9.896 -16.571 -11.293 1.00 95.56 102 ARG A C 1
ATOM 816 O O . ARG A 1 102 ? -10.001 -16.670 -12.513 1.00 95.56 102 ARG A O 1
ATOM 823 N N . PHE A 1 103 ? -8.757 -16.236 -10.693 1.00 93.25 103 PHE A N 1
ATOM 824 C CA . PHE A 1 103 ? -7.515 -15.973 -11.421 1.00 93.25 103 PHE A CA 1
ATOM 825 C C . PHE A 1 103 ? -6.696 -17.236 -11.674 1.00 93.25 103 PHE A C 1
ATOM 827 O O . PHE A 1 103 ? -5.774 -17.191 -12.487 1.00 93.25 103 PHE A O 1
ATOM 834 N N . ASN A 1 104 ? -7.053 -18.356 -11.036 1.00 92.88 104 ASN A N 1
ATOM 835 C CA . ASN A 1 104 ? -6.347 -19.628 -11.143 1.00 92.88 104 ASN A CA 1
ATOM 836 C C . ASN A 1 104 ? -4.846 -19.479 -10.831 1.00 92.88 104 ASN A C 1
ATOM 838 O O . ASN A 1 104 ? -3.997 -19.960 -11.584 1.00 92.88 104 ASN A O 1
ATOM 842 N N . ILE A 1 105 ? -4.542 -18.771 -9.739 1.00 92.50 105 ILE A N 1
ATOM 843 C CA . ILE A 1 105 ? -3.195 -18.577 -9.189 1.00 92.50 105 ILE A CA 1
ATOM 844 C C . ILE A 1 105 ? -3.220 -18.768 -7.667 1.00 92.50 105 ILE A C 1
ATOM 846 O O . ILE A 1 105 ? -4.254 -18.516 -7.041 1.00 92.50 105 ILE A O 1
ATOM 850 N N . PRO A 1 106 ? -2.101 -19.163 -7.036 1.00 93.94 106 PRO A N 1
ATOM 851 C CA . PRO A 1 106 ? -1.988 -19.129 -5.584 1.00 93.94 106 PRO A CA 1
ATOM 852 C C . PRO A 1 106 ? -2.071 -17.689 -5.078 1.00 93.94 106 PRO A C 1
ATOM 854 O O . PRO A 1 106 ? -1.420 -16.809 -5.641 1.00 93.94 106 PRO A O 1
ATOM 857 N N . ILE A 1 107 ? -2.820 -17.453 -3.999 1.00 95.31 107 ILE A N 1
ATOM 858 C CA . ILE A 1 107 ? -2.938 -16.133 -3.373 1.00 95.31 107 ILE A CA 1
ATOM 859 C C . ILE A 1 107 ? -2.469 -16.196 -1.925 1.00 95.31 107 ILE A C 1
ATOM 861 O O . ILE A 1 107 ? -2.922 -17.023 -1.136 1.00 95.31 107 ILE A O 1
ATOM 865 N N . ILE A 1 108 ? -1.568 -15.286 -1.576 1.00 95.75 108 ILE A N 1
ATOM 866 C CA . ILE A 1 108 ? -1.179 -14.999 -0.202 1.00 95.75 108 ILE A CA 1
ATOM 867 C C . ILE A 1 108 ? -2.199 -14.020 0.376 1.00 95.75 108 ILE A C 1
ATOM 869 O O . ILE A 1 108 ? -2.420 -12.949 -0.190 1.00 95.75 108 ILE A O 1
ATOM 873 N N . VAL A 1 109 ? -2.789 -14.387 1.516 1.00 95.69 109 VAL A N 1
ATOM 874 C CA . VAL A 1 109 ? -3.698 -13.540 2.301 1.00 95.69 109 VAL A CA 1
ATOM 875 C C . VAL A 1 109 ? -3.017 -13.205 3.639 1.00 95.69 109 VAL A C 1
ATOM 877 O O . VAL A 1 109 ? -3.137 -13.967 4.603 1.00 95.69 109 VAL A O 1
ATOM 880 N N . PRO A 1 110 ? -2.286 -12.079 3.729 1.00 91.75 110 PRO A N 1
ATOM 881 C CA . PRO A 1 110 ? -1.508 -11.698 4.914 1.00 91.75 110 PRO A CA 1
ATOM 882 C C . PRO A 1 110 ? -2.350 -11.534 6.178 1.00 91.75 110 PRO A C 1
ATOM 884 O O . PRO A 1 110 ? -1.843 -11.697 7.289 1.00 91.75 110 PRO A O 1
ATOM 887 N N . ALA A 1 111 ? -3.639 -11.217 6.021 1.00 87.50 111 ALA A N 1
ATOM 888 C CA . ALA A 1 111 ? -4.573 -11.009 7.124 1.00 87.50 111 ALA A CA 1
ATOM 889 C C . ALA A 1 111 ? -4.742 -12.242 8.026 1.00 87.50 111 ALA A C 1
ATOM 891 O O . ALA A 1 111 ? -5.083 -12.099 9.197 1.00 87.50 111 ALA A O 1
ATOM 892 N N . VAL A 1 112 ? -4.460 -13.441 7.508 1.00 88.38 112 VAL A N 1
ATOM 893 C CA . VAL A 1 112 ? -4.526 -14.703 8.266 1.00 88.38 112 VAL A CA 1
ATOM 894 C C . VAL A 1 112 ? -3.335 -14.864 9.214 1.00 88.38 112 VAL A C 1
ATOM 896 O O . VAL A 1 112 ? -3.390 -15.631 10.173 1.00 88.38 112 VAL A O 1
ATOM 899 N N . PHE A 1 113 ? -2.236 -14.150 8.972 1.00 88.75 113 PHE A N 1
ATOM 900 C CA . PHE A 1 113 ? -1.021 -14.313 9.752 1.00 88.75 113 PHE A CA 1
ATOM 901 C C . PHE A 1 113 ? -1.118 -13.622 11.114 1.00 88.75 113 PHE A C 1
ATOM 903 O O . PHE A 1 113 ? -1.092 -12.393 11.233 1.00 88.75 113 PHE A O 1
ATOM 910 N N . GLU A 1 114 ? -1.157 -14.426 12.174 1.00 81.88 114 GLU A N 1
ATOM 911 C CA . GLU A 1 114 ? -1.244 -13.942 13.548 1.00 81.88 114 GLU A CA 1
ATOM 912 C C . GLU A 1 114 ? 0.108 -13.438 14.086 1.00 81.88 114 GLU A C 1
ATOM 914 O O . GLU A 1 114 ? 0.772 -14.077 14.904 1.00 81.88 114 GLU A O 1
ATOM 919 N N . ALA A 1 115 ? 0.521 -12.237 13.681 1.00 79.38 115 ALA A N 1
ATOM 920 C CA . ALA A 1 115 ? 1.739 -11.611 14.212 1.00 79.38 115 ALA A CA 1
ATOM 921 C C . ALA A 1 115 ? 1.660 -11.330 15.726 1.00 79.38 115 ALA A C 1
ATOM 923 O O . ALA A 1 115 ? 2.661 -11.399 16.444 1.00 79.38 115 ALA A O 1
ATOM 924 N N . ARG A 1 116 ? 0.459 -11.027 16.242 1.00 74.00 116 ARG A N 1
ATOM 925 C CA . ARG A 1 116 ? 0.273 -10.664 17.655 1.00 74.00 116 ARG A CA 1
ATOM 926 C C . ARG A 1 116 ? 0.547 -11.833 18.600 1.00 74.00 116 ARG A C 1
ATOM 928 O O . ARG A 1 116 ? 1.181 -11.616 19.633 1.00 74.00 116 ARG A O 1
ATOM 935 N N . SER A 1 117 ? 0.115 -13.051 18.263 1.00 77.88 117 SER A N 1
ATOM 936 C CA . SER A 1 117 ? 0.401 -14.241 19.079 1.00 77.88 117 SER A CA 1
ATOM 937 C C . SER A 1 117 ? 1.905 -14.558 19.121 1.00 77.88 117 SER A C 1
ATOM 939 O O . SER A 1 117 ? 2.384 -15.133 20.098 1.00 77.88 117 SER A O 1
ATOM 941 N N . GLN A 1 118 ? 2.670 -14.055 18.145 1.00 77.50 118 GLN A N 1
ATOM 942 C CA . GLN A 1 118 ? 4.128 -14.182 18.044 1.00 77.50 118 GLN A CA 1
ATOM 943 C C . GLN A 1 118 ? 4.902 -12.974 18.609 1.00 77.50 118 GLN A C 1
ATOM 945 O O . GLN A 1 118 ? 6.129 -12.941 18.554 1.00 77.50 118 GLN A O 1
ATOM 950 N N . ARG A 1 119 ? 4.212 -11.980 19.194 1.00 81.50 119 ARG A N 1
ATOM 951 C CA . ARG A 1 119 ? 4.803 -10.731 19.729 1.00 81.50 119 ARG A CA 1
ATOM 952 C C . ARG A 1 119 ? 5.580 -9.914 18.687 1.00 81.50 119 ARG A C 1
ATOM 954 O O . ARG A 1 119 ? 6.530 -9.210 19.039 1.00 81.50 119 ARG A O 1
ATOM 961 N N . TRP A 1 120 ? 5.196 -10.010 17.419 1.00 85.50 120 TRP A N 1
ATOM 962 C CA . TRP A 1 120 ? 5.784 -9.198 16.358 1.00 85.50 120 TRP A CA 1
ATOM 963 C C . TRP A 1 120 ? 5.272 -7.761 16.436 1.00 85.50 120 TRP A C 1
ATOM 965 O O . TRP A 1 120 ? 4.118 -7.507 16.794 1.00 85.50 120 TRP A O 1
ATOM 975 N N . THR A 1 121 ? 6.148 -6.814 16.115 1.00 85.00 121 THR A N 1
ATOM 976 C CA . THR A 1 121 ? 5.765 -5.413 15.914 1.00 85.00 121 THR A CA 1
ATOM 977 C C . THR A 1 121 ? 5.147 -5.217 14.527 1.00 85.00 121 THR A C 1
ATOM 979 O O . THR A 1 121 ? 5.215 -6.104 13.675 1.00 85.00 121 THR A O 1
ATOM 982 N N . GLN A 1 122 ? 4.552 -4.047 14.277 1.00 82.00 122 GLN A N 1
ATOM 983 C CA . GLN A 1 122 ? 4.093 -3.699 12.930 1.00 82.00 122 GLN A CA 1
ATOM 984 C C . GLN A 1 122 ? 5.261 -3.672 11.933 1.00 82.00 122 GLN A C 1
ATOM 986 O O . GLN A 1 122 ? 5.112 -4.186 10.833 1.00 82.00 122 GLN A O 1
ATOM 991 N N . ASP A 1 123 ? 6.428 -3.163 12.332 1.00 84.31 123 ASP A N 1
ATOM 992 C CA . ASP A 1 123 ? 7.619 -3.131 11.474 1.00 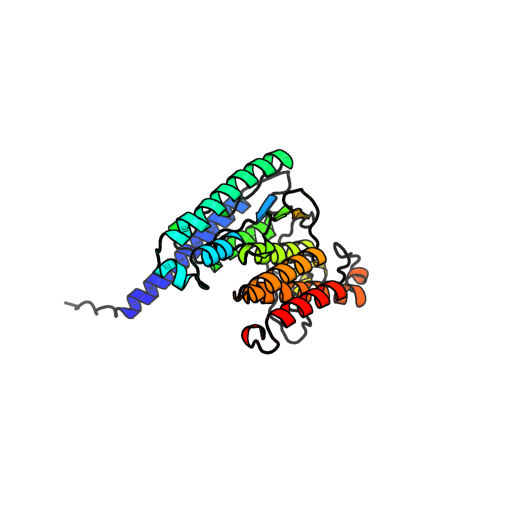84.31 123 ASP A CA 1
ATOM 993 C C . ASP A 1 123 ? 8.100 -4.545 11.119 1.00 84.31 123 ASP A C 1
ATOM 995 O O . ASP A 1 123 ? 8.448 -4.802 9.970 1.00 84.31 123 ASP A O 1
ATOM 999 N N . ASP A 1 124 ? 8.068 -5.479 12.079 1.00 88.06 124 ASP A N 1
ATOM 1000 C CA . ASP A 1 124 ? 8.406 -6.891 11.843 1.00 88.06 124 ASP A CA 1
ATOM 1001 C C . ASP A 1 124 ? 7.433 -7.532 10.832 1.00 88.06 124 ASP A C 1
ATOM 1003 O O . ASP A 1 124 ? 7.858 -8.222 9.904 1.00 88.06 124 ASP A O 1
ATOM 1007 N N . TYR A 1 125 ? 6.127 -7.270 10.988 1.00 88.12 125 TYR A N 1
ATOM 1008 C CA . TYR A 1 125 ? 5.085 -7.740 10.071 1.00 88.12 125 TYR A CA 1
ATOM 1009 C C . TYR A 1 125 ? 5.289 -7.178 8.660 1.00 88.12 125 TYR A C 1
ATOM 1011 O O . TYR A 1 125 ? 5.388 -7.947 7.705 1.00 88.12 125 TYR A O 1
ATOM 1019 N N . MET A 1 126 ? 5.413 -5.853 8.526 1.00 86.81 126 MET A N 1
ATOM 1020 C CA . MET A 1 126 ? 5.600 -5.205 7.224 1.00 86.81 126 MET A CA 1
ATOM 1021 C C . MET A 1 126 ? 6.906 -5.645 6.560 1.00 86.81 126 MET A C 1
ATOM 1023 O O . MET A 1 126 ? 6.921 -5.890 5.357 1.00 86.81 126 MET A O 1
ATOM 1027 N N . TYR A 1 127 ? 7.987 -5.825 7.329 1.00 88.38 127 TYR A N 1
ATOM 1028 C CA . TYR A 1 127 ? 9.258 -6.311 6.797 1.00 88.38 127 TYR A CA 1
ATOM 1029 C C . TYR A 1 127 ? 9.105 -7.663 6.096 1.00 88.38 127 TYR A C 1
ATOM 1031 O O . TYR A 1 127 ? 9.567 -7.809 4.963 1.00 88.38 127 TYR A O 1
ATOM 1039 N N . VAL A 1 128 ? 8.435 -8.634 6.732 1.00 91.31 128 VAL A N 1
ATOM 1040 C CA . VAL A 1 128 ? 8.216 -9.960 6.134 1.00 91.31 128 VAL A CA 1
ATOM 1041 C C . VAL A 1 128 ? 7.446 -9.846 4.829 1.00 91.31 128 VAL A C 1
ATOM 1043 O O . VAL A 1 128 ? 7.896 -10.363 3.806 1.00 91.31 128 VAL A O 1
ATOM 1046 N N . TRP A 1 129 ? 6.321 -9.135 4.834 1.00 92.44 129 TRP A N 1
ATOM 1047 C CA . TRP A 1 129 ? 5.482 -9.051 3.644 1.00 92.44 129 TRP A CA 1
ATOM 1048 C C . TRP A 1 129 ? 6.127 -8.263 2.514 1.00 92.44 129 TRP A C 1
ATOM 1050 O O . TRP A 1 129 ? 5.975 -8.642 1.359 1.00 92.44 129 TRP A O 1
ATOM 1060 N N . TYR A 1 130 ? 6.935 -7.249 2.812 1.00 90.00 130 TYR A N 1
ATOM 1061 C CA . TYR A 1 130 ? 7.705 -6.544 1.789 1.00 90.00 130 TYR A CA 1
ATOM 1062 C C . TYR A 1 130 ? 8.767 -7.413 1.137 1.00 90.00 130 TYR A C 1
ATOM 1064 O O . TYR A 1 130 ? 8.956 -7.303 -0.075 1.00 90.00 130 TYR A O 1
ATOM 1072 N N . GLN A 1 131 ? 9.436 -8.286 1.899 1.00 88.19 131 GLN A N 1
ATOM 1073 C CA . GLN A 1 131 ? 10.341 -9.267 1.297 1.00 88.19 131 GLN A CA 1
ATOM 1074 C C . GLN A 1 131 ? 9.563 -10.270 0.439 1.00 88.19 131 GLN A C 1
ATOM 1076 O O . GLN A 1 131 ? 9.978 -10.546 -0.679 1.00 88.19 131 GLN A O 1
ATOM 1081 N N . VAL A 1 132 ? 8.407 -10.756 0.903 1.00 90.25 132 VAL A N 1
ATOM 1082 C CA . VAL A 1 132 ? 7.557 -11.669 0.119 1.00 90.25 132 VAL A CA 1
ATOM 1083 C C . VAL A 1 132 ? 7.079 -11.013 -1.182 1.00 90.25 132 VAL A C 1
ATOM 1085 O O . VAL A 1 132 ? 7.219 -11.611 -2.248 1.00 90.25 132 VAL A O 1
ATOM 1088 N N . ILE A 1 133 ? 6.579 -9.772 -1.125 1.00 89.81 133 ILE A N 1
ATOM 1089 C CA . ILE A 1 133 ? 6.159 -9.012 -2.312 1.00 89.81 133 ILE A CA 1
ATOM 1090 C C . ILE A 1 133 ? 7.328 -8.845 -3.284 1.00 89.81 133 ILE A C 1
ATOM 1092 O O . ILE A 1 133 ? 7.176 -9.064 -4.481 1.00 89.81 133 ILE A O 1
ATOM 1096 N N . LYS A 1 134 ? 8.502 -8.485 -2.763 1.00 86.19 134 LYS A N 1
ATOM 1097 C CA . LYS A 1 134 ? 9.700 -8.239 -3.564 1.00 86.19 134 LYS A CA 1
ATOM 1098 C C . LYS A 1 134 ? 10.243 -9.500 -4.238 1.00 86.19 134 LYS A C 1
ATOM 1100 O O . LYS A 1 134 ? 10.655 -9.429 -5.389 1.00 86.19 134 LYS A O 1
ATOM 1105 N N . GLU A 1 135 ? 10.286 -10.620 -3.522 1.00 84.00 135 GLU A N 1
ATOM 1106 C CA . GLU A 1 135 ? 11.003 -11.827 -3.954 1.00 84.00 135 GLU A CA 1
ATOM 1107 C C . GLU A 1 135 ? 10.115 -12.834 -4.702 1.00 84.00 135 GLU A C 1
ATOM 1109 O O . GLU A 1 135 ? 10.635 -13.665 -5.442 1.00 84.00 135 GLU A O 1
ATOM 1114 N N . MET A 1 136 ? 8.791 -12.806 -4.501 1.00 86.56 136 MET A N 1
ATOM 1115 C CA . MET A 1 136 ? 7.909 -13.893 -4.960 1.00 86.56 136 MET A CA 1
ATOM 1116 C C . MET A 1 136 ? 6.641 -13.448 -5.681 1.00 86.56 136 MET A C 1
ATOM 1118 O O . MET A 1 136 ? 6.113 -14.196 -6.507 1.00 86.56 136 MET A O 1
ATOM 1122 N N . VAL A 1 137 ? 6.100 -12.283 -5.337 1.00 91.19 137 VAL A N 1
ATOM 1123 C CA . VAL A 1 137 ? 4.792 -11.858 -5.841 1.00 91.19 137 VAL A CA 1
ATOM 1124 C C . VAL A 1 137 ? 4.952 -11.287 -7.244 1.00 91.19 137 VAL A C 1
ATOM 1126 O O . VAL A 1 137 ? 5.754 -10.388 -7.479 1.00 91.19 137 VAL A O 1
ATOM 1129 N N . GLY A 1 138 ? 4.157 -11.804 -8.179 1.00 91.81 138 GLY A N 1
ATOM 1130 C CA . GLY A 1 138 ? 4.040 -11.254 -9.533 1.00 91.81 138 GLY A CA 1
ATOM 1131 C C . GLY A 1 138 ? 2.752 -10.458 -9.744 1.00 91.81 138 GLY A C 1
ATOM 1132 O O . GLY A 1 138 ? 2.631 -9.724 -10.725 1.00 91.81 138 GLY A O 1
ATOM 1133 N N . HIS A 1 139 ? 1.777 -10.594 -8.837 1.00 95.12 139 HIS A N 1
ATOM 1134 C CA . HIS A 1 139 ? 0.467 -9.962 -8.959 1.00 95.12 139 HIS A CA 1
ATOM 1135 C C . HIS A 1 139 ? -0.060 -9.477 -7.601 1.00 95.12 139 HIS A C 1
ATOM 1137 O O . HIS A 1 139 ? -0.590 -10.254 -6.814 1.00 95.12 139 HIS A O 1
ATOM 1143 N N . THR A 1 140 ? 0.025 -8.176 -7.341 1.00 97.38 140 THR A N 1
ATOM 1144 C CA . THR A 1 140 ? -0.672 -7.538 -6.217 1.00 97.38 140 THR A CA 1
ATOM 1145 C C . THR A 1 140 ? -2.127 -7.262 -6.590 1.00 97.38 140 THR A C 1
ATOM 1147 O O . THR A 1 140 ? -2.417 -6.640 -7.616 1.00 97.38 140 THR A O 1
ATOM 1150 N N . ILE A 1 141 ? -3.048 -7.695 -5.735 1.00 98.25 141 ILE A N 1
ATOM 1151 C CA . ILE A 1 141 ? -4.486 -7.478 -5.869 1.00 98.25 141 ILE A CA 1
ATOM 1152 C C . ILE A 1 141 ? -4.943 -6.615 -4.696 1.00 98.25 141 ILE A C 1
ATOM 1154 O O . ILE A 1 141 ? -4.772 -6.986 -3.538 1.00 98.25 141 ILE A O 1
ATOM 1158 N N . LEU A 1 142 ? -5.517 -5.458 -4.994 1.00 98.38 142 LEU A N 1
ATOM 1159 C CA . LEU A 1 142 ? -6.021 -4.509 -4.013 1.00 98.38 142 LEU A CA 1
ATOM 1160 C C . LEU A 1 142 ? -7.509 -4.779 -3.785 1.00 98.38 142 LEU A C 1
ATOM 1162 O O . LEU A 1 142 ? -8.303 -4.691 -4.727 1.00 98.38 142 LEU A O 1
ATOM 1166 N N . SER A 1 143 ? -7.892 -5.103 -2.549 1.00 97.25 143 SER A N 1
ATOM 1167 C CA . SER A 1 143 ? -9.311 -5.212 -2.194 1.00 97.25 143 SER A CA 1
ATOM 1168 C C . SER A 1 143 ? -10.010 -3.856 -2.288 1.00 97.25 143 SER A C 1
ATOM 1170 O O . SER A 1 143 ? -9.368 -2.808 -2.181 1.00 97.25 143 SER A O 1
ATOM 1172 N N . ASP A 1 144 ? -11.330 -3.862 -2.421 1.00 96.56 144 ASP A N 1
ATOM 1173 C CA . ASP A 1 144 ? -12.121 -2.636 -2.384 1.00 96.56 144 ASP A CA 1
ATOM 1174 C C . ASP A 1 144 ? -11.822 -1.774 -1.141 1.00 96.56 144 ASP A C 1
ATOM 1176 O O . ASP A 1 144 ? -11.683 -2.265 -0.017 1.00 96.56 144 ASP A O 1
ATOM 1180 N N . PHE A 1 145 ? -11.758 -0.455 -1.354 1.00 97.38 145 PHE A N 1
ATOM 1181 C CA . PHE A 1 145 ? -11.469 0.563 -0.335 1.00 97.38 145 PHE A CA 1
ATOM 1182 C C . PHE A 1 145 ? -10.080 0.464 0.323 1.00 97.38 145 PHE A C 1
ATOM 1184 O O . PHE A 1 145 ? -9.876 1.005 1.420 1.00 97.38 145 PHE A O 1
ATOM 1191 N N . TRP A 1 146 ? -9.113 -0.189 -0.330 1.00 97.56 146 TRP A N 1
ATOM 1192 C CA . TRP A 1 146 ? -7.717 -0.255 0.122 1.00 97.56 146 TRP A CA 1
ATOM 1193 C C . TRP A 1 146 ? -7.117 1.128 0.410 1.00 97.56 146 TRP A C 1
ATOM 1195 O O . TRP A 1 146 ? -6.306 1.258 1.326 1.00 97.56 146 TRP A O 1
ATOM 1205 N N . GLU A 1 147 ? -7.557 2.171 -0.302 1.00 98.25 147 GLU A N 1
ATOM 1206 C CA . GLU A 1 147 ? -7.071 3.549 -0.180 1.00 98.25 147 GLU A CA 1
ATOM 1207 C C . GLU A 1 147 ? -7.336 4.192 1.193 1.00 98.25 147 GLU A C 1
ATOM 1209 O O . GLU A 1 147 ? -6.732 5.208 1.534 1.00 98.25 147 GLU A O 1
ATOM 1214 N N . TYR A 1 148 ? -8.217 3.595 2.001 1.00 98.25 148 TYR A N 1
ATOM 1215 C CA . TYR A 1 148 ? -8.474 4.004 3.384 1.00 98.25 148 TYR A CA 1
ATOM 1216 C C . TYR A 1 148 ? -7.579 3.286 4.401 1.00 98.25 148 TYR A C 1
ATOM 1218 O O . TYR A 1 148 ? -7.598 3.632 5.583 1.00 98.25 148 TYR A O 1
ATOM 1226 N N . SER A 1 149 ? -6.846 2.248 3.994 1.00 96.69 149 SER A N 1
ATOM 1227 C CA . SER A 1 149 ? -5.993 1.462 4.881 1.00 96.69 149 SER A CA 1
ATOM 1228 C C . SER A 1 149 ? -4.555 1.939 4.804 1.00 96.69 149 SER A C 1
ATOM 1230 O O . SER A 1 149 ? -3.974 1.988 3.726 1.00 96.69 149 SER A O 1
ATOM 1232 N N . ASN A 1 150 ? -3.938 2.215 5.955 1.00 95.25 150 ASN A N 1
ATOM 1233 C CA . ASN A 1 150 ? -2.516 2.554 5.982 1.00 95.25 150 ASN A CA 1
ATOM 1234 C C . ASN A 1 150 ? -1.673 1.424 5.380 1.00 95.25 150 ASN A C 1
ATOM 1236 O O . ASN A 1 150 ? -0.809 1.702 4.561 1.00 95.25 150 ASN A O 1
ATOM 1240 N N . GLY A 1 151 ? -1.958 0.171 5.758 1.00 93.00 151 GLY A N 1
ATOM 1241 C CA . GLY A 1 151 ? -1.257 -1.005 5.236 1.00 93.00 151 GLY A CA 1
ATOM 1242 C C . GLY A 1 151 ? -1.530 -1.225 3.751 1.00 93.00 151 GLY A C 1
ATOM 1243 O O . GLY A 1 151 ? -0.586 -1.401 2.993 1.00 93.00 151 GLY A O 1
ATOM 1244 N N . GLY A 1 152 ? -2.791 -1.104 3.320 1.00 95.44 152 GLY A N 1
ATOM 1245 C CA . GLY A 1 152 ? -3.145 -1.274 1.908 1.00 95.44 152 GLY A CA 1
ATOM 1246 C C . GLY A 1 152 ? -2.488 -0.241 0.990 1.00 95.44 152 GLY A C 1
ATOM 1247 O O . GLY A 1 152 ? -1.993 -0.577 -0.084 1.00 95.44 152 GLY A O 1
ATOM 1248 N N . VAL A 1 153 ? -2.405 1.018 1.432 1.00 97.62 153 VAL A N 1
ATOM 1249 C CA . VAL A 1 153 ? -1.679 2.051 0.686 1.00 97.62 153 VAL A CA 1
ATOM 1250 C C . VAL A 1 153 ? -0.167 1.809 0.711 1.00 97.62 153 VAL A C 1
ATOM 1252 O O . VAL A 1 153 ? 0.486 2.022 -0.307 1.00 97.62 153 VAL A O 1
ATOM 1255 N N . GLU A 1 154 ? 0.395 1.330 1.823 1.00 95.12 154 GLU A N 1
ATOM 1256 C CA . GLU A 1 154 ? 1.820 0.979 1.907 1.00 95.12 154 GLU A CA 1
ATOM 1257 C C . GLU A 1 154 ? 2.188 -0.149 0.935 1.00 95.12 154 GLU A C 1
ATOM 1259 O O . GLU A 1 154 ? 3.151 -0.039 0.180 1.00 95.12 154 GLU A O 1
ATOM 1264 N N . GLU A 1 155 ? 1.371 -1.200 0.889 1.00 95.94 155 GLU A N 1
ATOM 1265 C CA . GLU A 1 155 ? 1.535 -2.332 -0.024 1.00 95.94 155 GLU A CA 1
ATOM 1266 C C . GLU A 1 155 ? 1.369 -1.914 -1.489 1.00 95.94 155 GLU A C 1
ATOM 1268 O O . GLU A 1 155 ? 2.091 -2.417 -2.354 1.00 95.94 155 GLU A O 1
ATOM 1273 N N . PHE A 1 156 ? 0.473 -0.966 -1.785 1.00 97.44 156 PHE A N 1
ATOM 1274 C CA . PHE A 1 156 ? 0.355 -0.381 -3.119 1.00 97.44 156 PHE A CA 1
ATOM 1275 C C . PHE A 1 156 ? 1.612 0.400 -3.522 1.00 97.44 156 PHE A C 1
ATOM 1277 O O . PHE A 1 156 ? 2.117 0.193 -4.626 1.00 97.44 156 PHE A O 1
ATOM 1284 N N . VAL A 1 157 ? 2.141 1.259 -2.640 1.00 96.44 157 VAL A N 1
ATOM 1285 C CA . VAL A 1 157 ? 3.390 2.001 -2.891 1.00 96.44 157 VAL A CA 1
ATOM 1286 C C . VAL A 1 157 ? 4.541 1.027 -3.131 1.00 96.44 157 VAL A C 1
ATOM 1288 O O . VAL A 1 157 ? 5.211 1.127 -4.155 1.00 96.44 157 VAL A O 1
ATOM 1291 N N . HIS A 1 158 ? 4.713 0.030 -2.261 1.00 93.56 158 HIS A N 1
ATOM 1292 C CA . HIS A 1 158 ? 5.761 -0.986 -2.403 1.00 93.56 158 HIS A CA 1
ATOM 1293 C C . HIS A 1 158 ? 5.602 -1.798 -3.697 1.00 93.56 158 HIS A C 1
ATOM 1295 O O . HIS A 1 158 ? 6.569 -2.061 -4.409 1.00 93.56 158 HIS A O 1
ATOM 1301 N N . SER A 1 159 ? 4.370 -2.139 -4.080 1.00 94.94 159 SER A N 1
ATOM 1302 C CA . SER A 1 159 ? 4.100 -2.814 -5.357 1.00 94.94 159 SER A CA 1
ATOM 1303 C C . SER A 1 159 ? 4.430 -1.928 -6.560 1.00 94.94 159 SER A C 1
ATOM 1305 O O . SER A 1 159 ? 4.938 -2.428 -7.564 1.00 94.94 159 SER A O 1
ATOM 1307 N N . ALA A 1 160 ? 4.186 -0.617 -6.470 1.00 95.62 160 ALA A N 1
ATOM 1308 C CA . ALA A 1 160 ? 4.582 0.342 -7.496 1.00 95.62 160 ALA A CA 1
ATOM 1309 C C . ALA A 1 160 ? 6.112 0.453 -7.596 1.00 95.62 160 ALA A C 1
ATOM 1311 O O . ALA A 1 160 ? 6.648 0.465 -8.704 1.00 95.62 160 ALA A O 1
ATOM 1312 N N . GLU A 1 161 ? 6.831 0.446 -6.471 1.00 93.06 161 GLU A N 1
ATOM 1313 C CA . GLU A 1 161 ? 8.296 0.355 -6.469 1.00 93.06 161 GLU A CA 1
ATOM 1314 C C . GLU A 1 161 ? 8.758 -0.895 -7.228 1.00 93.06 161 GLU A C 1
ATOM 1316 O O . GLU A 1 161 ? 9.600 -0.789 -8.119 1.00 93.06 161 GLU A O 1
ATOM 1321 N N . MET A 1 162 ? 8.154 -2.060 -6.968 1.00 91.75 162 MET A N 1
ATOM 1322 C CA . MET A 1 162 ? 8.510 -3.310 -7.656 1.00 91.75 162 MET A CA 1
ATOM 1323 C C . MET A 1 162 ? 8.139 -3.302 -9.145 1.00 91.75 162 MET A C 1
ATOM 1325 O O . MET A 1 162 ? 8.917 -3.776 -9.973 1.00 91.75 162 MET A O 1
ATOM 1329 N N . GLN A 1 163 ? 6.997 -2.717 -9.519 1.00 93.06 163 GLN A N 1
ATOM 1330 C CA . GLN A 1 163 ? 6.563 -2.581 -10.918 1.00 93.06 163 GLN A CA 1
ATOM 1331 C C . GLN A 1 163 ? 7.564 -1.781 -11.761 1.00 93.06 163 GLN A C 1
ATOM 1333 O O . GLN A 1 163 ? 7.756 -2.077 -12.941 1.00 93.06 163 GLN A O 1
ATOM 1338 N N . PHE A 1 164 ? 8.216 -0.793 -11.147 1.00 91.94 164 PHE A N 1
ATOM 1339 C CA . PHE A 1 164 ? 9.243 0.039 -11.774 1.00 91.94 164 PHE A CA 1
ATOM 1340 C C . PHE A 1 164 ? 10.677 -0.351 -11.376 1.00 91.94 164 PHE A C 1
ATOM 1342 O O . PHE A 1 164 ? 11.609 0.372 -11.726 1.00 91.94 164 PHE A O 1
ATOM 1349 N N . ARG A 1 165 ? 10.860 -1.473 -10.659 1.00 89.94 165 ARG A N 1
ATOM 1350 C CA . ARG A 1 165 ? 12.153 -1.962 -10.140 1.00 89.94 165 ARG A CA 1
ATOM 1351 C C . ARG A 1 165 ? 12.969 -0.867 -9.444 1.00 89.94 165 ARG A C 1
ATOM 1353 O O . ARG A 1 165 ? 14.174 -0.711 -9.652 1.00 89.94 165 ARG A O 1
ATOM 1360 N N . LEU A 1 166 ? 12.281 -0.084 -8.622 1.00 89.75 166 LEU A N 1
ATOM 1361 C CA . LEU A 1 166 ? 12.853 0.964 -7.791 1.00 89.75 166 LEU A CA 1
ATOM 1362 C C . LEU A 1 166 ? 13.223 0.396 -6.424 1.00 89.75 166 LEU A C 1
ATOM 1364 O O . LEU A 1 166 ? 12.526 -0.459 -5.881 1.00 89.75 166 LEU A O 1
ATOM 1368 N N . LEU A 1 167 ? 14.300 0.917 -5.846 1.00 86.88 167 LEU A N 1
ATOM 1369 C CA . LEU A 1 167 ? 14.617 0.717 -4.438 1.00 86.88 167 LEU A CA 1
ATOM 1370 C C . LEU A 1 167 ? 14.658 2.055 -3.722 1.00 86.88 167 LEU A C 1
ATOM 1372 O O . LEU A 1 167 ? 15.279 3.005 -4.208 1.00 86.88 167 LEU A O 1
ATOM 1376 N N . SER A 1 168 ? 14.015 2.101 -2.557 1.00 84.06 168 SER A N 1
ATOM 1377 C CA . SER A 1 168 ? 14.136 3.225 -1.639 1.00 84.06 168 SER A CA 1
ATOM 1378 C C . SER A 1 168 ? 15.573 3.326 -1.123 1.00 84.06 168 SER A C 1
ATOM 1380 O O . SER A 1 168 ? 16.161 2.328 -0.692 1.00 84.06 168 SER A O 1
ATOM 1382 N N . VAL A 1 169 ? 16.150 4.525 -1.176 1.00 81.38 169 VAL A N 1
ATOM 1383 C CA . VAL A 1 169 ? 17.493 4.811 -0.659 1.00 81.38 169 VAL A CA 1
ATOM 1384 C C . VAL A 1 169 ? 17.469 6.066 0.214 1.00 81.38 169 VAL A C 1
ATOM 1386 O O . VAL A 1 169 ? 16.712 6.996 -0.075 1.00 81.38 169 VAL A O 1
ATOM 1389 N N . PRO A 1 170 ? 18.302 6.144 1.269 1.00 77.69 170 PRO A N 1
ATOM 1390 C CA . PRO A 1 170 ? 18.536 7.408 1.954 1.00 77.69 170 PRO A CA 1
ATOM 1391 C C . PRO A 1 170 ? 19.055 8.445 0.956 1.00 77.69 170 PRO A C 1
ATOM 1393 O O . PRO A 1 170 ? 19.956 8.137 0.177 1.00 77.69 170 PRO A O 1
ATOM 1396 N N . LEU A 1 171 ? 18.522 9.667 0.998 1.00 71.50 171 LEU A N 1
ATOM 1397 C CA . LEU A 1 171 ? 19.025 10.765 0.174 1.00 71.50 171 LEU A CA 1
ATOM 1398 C C . LEU A 1 171 ? 20.469 11.080 0.584 1.00 71.50 171 LEU A C 1
ATOM 1400 O O . LEU A 1 171 ? 20.718 11.653 1.646 1.00 71.50 171 LEU A O 1
ATOM 1404 N N . THR A 1 172 ? 21.430 10.688 -0.251 1.00 69.44 172 THR A N 1
ATOM 1405 C CA . THR A 1 172 ? 22.836 11.073 -0.097 1.00 69.44 172 THR A CA 1
ATOM 1406 C C . THR A 1 172 ? 23.183 12.198 -1.070 1.00 69.44 172 THR A C 1
ATOM 1408 O O . THR A 1 172 ? 22.427 12.480 -1.999 1.00 69.44 172 THR A O 1
ATOM 1411 N N . GLY A 1 173 ? 24.298 12.902 -0.836 1.00 47.62 173 GLY A N 1
ATOM 1412 C CA . GLY A 1 173 ? 24.718 14.066 -1.629 1.00 47.62 173 GLY A CA 1
ATOM 1413 C C . GLY A 1 173 ? 24.959 13.719 -3.102 1.00 47.62 173 GLY A C 1
ATOM 1414 O O . GLY A 1 173 ? 26.082 13.413 -3.489 1.00 47.62 173 GLY A O 1
ATOM 1415 N N . GLY A 1 174 ? 23.898 13.750 -3.909 1.00 61.78 174 GLY A N 1
ATOM 1416 C CA . GLY A 1 174 ? 23.884 13.354 -5.318 1.00 61.78 174 GLY A CA 1
ATOM 1417 C C . GLY A 1 174 ? 22.548 12.766 -5.788 1.00 61.78 174 GLY A C 1
ATOM 1418 O O . GLY A 1 174 ? 22.291 12.754 -6.991 1.00 61.78 174 GLY A O 1
ATOM 1419 N N . ASP A 1 175 ? 21.687 12.315 -4.872 1.00 65.31 175 ASP A N 1
ATOM 1420 C CA . ASP A 1 175 ? 20.371 11.771 -5.209 1.00 65.31 175 ASP A CA 1
ATOM 1421 C C . ASP A 1 175 ? 19.316 12.888 -5.285 1.00 65.31 175 ASP A C 1
ATOM 1423 O O . ASP A 1 175 ? 19.195 13.719 -4.386 1.00 65.31 175 ASP A O 1
ATOM 1427 N N . PHE A 1 176 ? 18.540 12.912 -6.373 1.00 70.69 176 PHE A N 1
ATOM 1428 C CA . PHE A 1 176 ? 17.440 13.872 -6.564 1.00 70.69 176 PHE A CA 1
ATOM 1429 C C . PHE A 1 176 ? 16.106 13.367 -6.000 1.00 70.69 176 PHE A C 1
ATOM 1431 O O . PHE A 1 176 ? 15.194 14.159 -5.775 1.00 70.69 176 PHE A O 1
ATOM 1438 N N . PHE A 1 177 ? 15.993 12.053 -5.792 1.00 82.50 177 PHE A N 1
ATOM 1439 C CA . PHE A 1 177 ? 14.786 11.366 -5.342 1.00 82.50 177 PHE A CA 1
ATOM 1440 C C . PHE A 1 177 ? 15.169 10.254 -4.361 1.00 82.50 177 PHE A C 1
ATOM 1442 O O . PHE A 1 177 ? 16.240 9.667 -4.521 1.00 82.50 177 PHE A O 1
ATOM 1449 N N . PRO A 1 178 ? 14.299 9.898 -3.399 1.00 85.25 178 PRO A N 1
ATOM 1450 C CA . PRO A 1 178 ? 14.548 8.811 -2.447 1.00 85.25 178 PRO A CA 1
ATOM 1451 C C . PRO A 1 178 ? 14.412 7.414 -3.085 1.00 85.25 178 PRO A C 1
ATOM 1453 O O . PRO A 1 178 ? 14.160 6.435 -2.390 1.00 85.25 178 PRO A O 1
ATOM 1456 N N . TYR A 1 179 ? 14.555 7.318 -4.411 1.00 88.75 179 TYR A N 1
ATOM 1457 C CA . TYR A 1 179 ? 14.350 6.118 -5.212 1.00 88.75 179 TYR A CA 1
ATOM 1458 C C . TYR A 1 179 ? 15.406 6.009 -6.302 1.00 88.75 179 TYR A C 1
ATOM 1460 O O . TYR A 1 179 ? 15.673 6.979 -7.013 1.00 88.75 179 TYR A O 1
ATOM 1468 N N . VAL A 1 180 ? 15.945 4.804 -6.475 1.00 87.00 180 VAL A N 1
ATOM 1469 C CA . VAL A 1 180 ? 16.925 4.486 -7.518 1.00 87.00 180 VAL A CA 1
ATOM 1470 C C . VAL A 1 180 ? 16.405 3.315 -8.359 1.00 87.00 180 VAL A C 1
ATOM 1472 O O . VAL A 1 180 ? 16.119 2.257 -7.793 1.00 87.00 180 VAL A O 1
ATOM 1475 N N . PRO A 1 181 ? 16.300 3.464 -9.693 1.00 89.50 181 PRO A N 1
ATOM 1476 C CA . PRO A 1 181 ? 15.990 2.351 -10.587 1.00 89.50 181 PRO A CA 1
ATOM 1477 C C . PRO A 1 181 ? 17.157 1.368 -10.646 1.00 89.50 181 PRO A C 1
ATOM 1479 O O . PRO A 1 181 ? 18.264 1.734 -11.049 1.00 89.50 181 PRO A O 1
ATOM 1482 N N . VAL A 1 182 ? 16.920 0.117 -10.255 1.00 87.25 182 VAL A N 1
ATOM 1483 C CA . VAL A 1 182 ? 17.985 -0.892 -10.138 1.00 87.25 182 VAL A CA 1
ATOM 1484 C C . VAL A 1 182 ? 18.611 -1.202 -11.488 1.00 87.25 182 VAL A C 1
ATOM 1486 O O . VAL A 1 182 ? 19.832 -1.282 -11.587 1.00 87.25 182 VAL A O 1
ATOM 1489 N N . ASP A 1 183 ? 17.793 -1.288 -12.537 1.00 84.44 183 ASP A N 1
ATOM 1490 C CA . ASP A 1 183 ? 18.265 -1.617 -13.883 1.00 84.44 183 ASP A CA 1
ATOM 1491 C C . ASP A 1 183 ? 19.184 -0.526 -14.479 1.00 84.44 183 ASP A C 1
ATOM 1493 O O . ASP A 1 183 ? 19.991 -0.817 -15.358 1.00 84.44 183 ASP A O 1
ATOM 1497 N N . LEU A 1 184 ? 19.100 0.723 -13.995 1.00 85.25 184 LEU A N 1
ATOM 1498 C CA . LEU A 1 184 ? 19.977 1.824 -14.427 1.00 85.25 184 LEU A CA 1
ATOM 1499 C C . LEU A 1 184 ? 21.280 1.909 -13.630 1.00 85.25 184 LEU A C 1
ATOM 1501 O O . LEU A 1 184 ? 22.257 2.481 -14.109 1.00 85.25 184 LEU A O 1
ATOM 1505 N N . PHE A 1 185 ? 21.292 1.378 -12.407 1.00 85.31 185 PHE A N 1
ATOM 1506 C CA . PHE A 1 185 ? 22.419 1.504 -11.485 1.00 85.31 185 PHE A CA 1
ATOM 1507 C C . PHE A 1 185 ? 22.736 0.176 -10.777 1.00 85.31 185 PHE A C 1
ATOM 1509 O O . PHE A 1 185 ? 22.805 0.155 -9.544 1.00 85.31 185 PHE A O 1
ATOM 1516 N N . PRO A 1 186 ? 22.964 -0.930 -11.513 1.00 80.75 186 PRO A N 1
ATOM 1517 C CA . PRO A 1 186 ? 23.169 -2.249 -10.909 1.00 80.75 186 PRO A CA 1
ATOM 1518 C C . PRO A 1 186 ? 24.369 -2.270 -9.949 1.00 80.75 186 PRO A C 1
ATOM 1520 O O . PRO A 1 186 ? 24.309 -2.891 -8.888 1.00 80.75 186 PRO A O 1
ATOM 1523 N N . ASP A 1 187 ? 25.417 -1.500 -10.259 1.00 83.69 187 ASP A N 1
ATOM 1524 C CA . ASP A 1 187 ? 26.640 -1.413 -9.455 1.00 83.69 187 ASP A CA 1
ATOM 1525 C C . ASP A 1 187 ? 26.406 -0.867 -8.035 1.00 83.69 187 ASP A C 1
ATOM 1527 O O . ASP A 1 187 ? 27.123 -1.235 -7.104 1.00 83.69 187 ASP A O 1
ATOM 1531 N N . ARG A 1 188 ? 25.372 -0.032 -7.830 1.00 81.62 188 ARG A N 1
ATOM 1532 C CA . ARG A 1 188 ? 25.025 0.507 -6.499 1.00 81.62 188 ARG A CA 1
ATOM 1533 C C . ARG A 1 188 ? 24.509 -0.568 -5.542 1.00 81.62 188 ARG A C 1
ATOM 1535 O O . ARG A 1 188 ? 24.534 -0.369 -4.328 1.00 81.62 188 ARG A O 1
ATOM 1542 N N . PHE A 1 189 ? 24.041 -1.691 -6.080 1.00 78.44 189 PHE A N 1
ATOM 1543 C CA . PHE A 1 189 ? 23.415 -2.768 -5.317 1.00 78.44 189 PHE A CA 1
ATOM 1544 C C . PHE A 1 189 ? 24.258 -4.047 -5.304 1.00 78.44 189 PHE A C 1
ATOM 1546 O O . PHE A 1 189 ? 23.808 -5.080 -4.809 1.00 78.44 189 PHE A O 1
ATOM 1553 N N . VAL A 1 190 ? 25.504 -3.983 -5.787 1.00 73.50 190 VAL A N 1
ATOM 1554 C CA . VAL A 1 190 ? 26.447 -5.105 -5.743 1.00 73.50 190 VAL A CA 1
ATOM 1555 C C . VAL A 1 190 ? 26.650 -5.564 -4.298 1.00 73.50 190 VAL A C 1
ATOM 1557 O O . VAL A 1 190 ? 26.949 -4.776 -3.403 1.00 73.50 190 VAL A O 1
ATOM 1560 N N . GLY A 1 191 ? 26.465 -6.864 -4.064 1.00 70.44 191 GLY A N 1
ATOM 1561 C CA . GLY A 1 191 ? 26.544 -7.478 -2.735 1.00 70.44 191 GLY A CA 1
ATOM 1562 C C . GLY A 1 191 ? 25.219 -7.503 -1.966 1.00 70.44 191 GLY A C 1
ATOM 1563 O O . GLY A 1 191 ? 25.115 -8.230 -0.977 1.00 70.44 191 GLY A O 1
ATOM 1564 N N . GLN A 1 192 ? 24.187 -6.794 -2.431 1.00 70.75 192 GLN A N 1
ATOM 1565 C CA . GLN A 1 192 ? 22.823 -7.017 -1.964 1.00 70.75 192 GLN A CA 1
ATOM 1566 C C . GLN A 1 192 ? 22.229 -8.196 -2.744 1.00 70.75 192 GLN A C 1
ATOM 1568 O O . GLN A 1 192 ? 22.267 -8.225 -3.972 1.00 70.75 192 GLN A O 1
ATOM 1573 N N . LYS A 1 193 ? 21.682 -9.195 -2.041 1.00 64.62 193 LYS A N 1
ATOM 1574 C CA . LYS A 1 193 ? 20.903 -10.264 -2.681 1.00 64.62 193 LYS A CA 1
ATOM 1575 C C . LYS A 1 193 ? 19.545 -9.691 -3.070 1.00 64.62 193 LYS A C 1
ATOM 1577 O O . LYS A 1 193 ? 18.622 -9.691 -2.262 1.00 64.62 193 LYS A O 1
ATOM 1582 N N . ILE A 1 194 ? 19.468 -9.120 -4.265 1.00 66.88 194 ILE A N 1
ATOM 1583 C CA . ILE A 1 194 ? 18.241 -8.550 -4.811 1.00 66.88 194 ILE A CA 1
ATOM 1584 C C . ILE A 1 194 ? 17.878 -9.357 -6.043 1.00 66.88 194 ILE A C 1
ATOM 1586 O O . ILE A 1 194 ? 18.495 -9.210 -7.093 1.00 66.88 194 ILE A O 1
ATOM 1590 N N . GLU A 1 195 ? 16.883 -10.218 -5.889 1.00 67.00 195 GLU A N 1
ATOM 1591 C CA . GLU A 1 195 ? 16.255 -10.919 -6.999 1.00 67.00 195 GLU A CA 1
ATOM 1592 C C . GLU A 1 195 ? 14.905 -10.249 -7.238 1.00 67.00 195 GLU A C 1
ATOM 1594 O O . GLU A 1 195 ? 14.090 -10.143 -6.322 1.00 67.00 195 GLU A O 1
ATOM 1599 N N . PHE A 1 196 ? 14.708 -9.732 -8.449 1.00 69.50 196 PHE A N 1
ATOM 1600 C CA . PHE A 1 196 ? 13.391 -9.326 -8.920 1.00 69.50 196 PHE A CA 1
ATOM 1601 C C . PHE A 1 196 ? 12.823 -10.457 -9.774 1.00 69.50 196 PHE A C 1
ATOM 1603 O O . PHE A 1 196 ? 13.581 -11.061 -10.541 1.00 69.50 196 PHE A O 1
ATOM 1610 N N . PRO A 1 197 ? 11.508 -10.713 -9.710 1.00 70.06 197 PRO A N 1
ATOM 1611 C CA . PRO A 1 197 ? 10.848 -11.569 -10.680 1.00 70.06 197 PRO A CA 1
ATOM 1612 C C . PRO A 1 197 ? 11.140 -11.111 -12.122 1.00 70.06 197 PRO A C 1
ATOM 1614 O O . PRO A 1 197 ? 11.286 -9.912 -12.401 1.00 70.06 197 PRO A O 1
ATOM 1617 N N . GLU A 1 198 ? 11.241 -12.072 -13.048 1.00 69.31 198 GLU A N 1
ATOM 1618 C CA . GLU A 1 198 ? 11.438 -11.773 -14.475 1.00 69.31 198 GLU A CA 1
ATOM 1619 C C . GLU A 1 198 ? 10.281 -10.930 -15.023 1.00 69.31 198 GLU A C 1
ATOM 1621 O O . GLU A 1 198 ? 10.509 -9.951 -15.736 1.00 69.31 198 GLU A O 1
ATOM 1626 N N . GLU A 1 199 ? 9.050 -11.269 -14.636 1.00 75.62 199 GLU A N 1
ATOM 1627 C CA . GLU A 1 199 ? 7.859 -10.493 -14.964 1.00 75.62 199 GLU A CA 1
ATOM 1628 C C . GLU A 1 199 ? 7.724 -9.261 -14.062 1.00 75.62 199 GLU A C 1
ATOM 1630 O O . GLU A 1 199 ? 7.977 -9.296 -12.858 1.00 75.62 199 GLU A O 1
ATOM 1635 N N . THR A 1 200 ? 7.288 -8.146 -14.645 1.00 84.00 200 THR A N 1
ATOM 1636 C CA . THR A 1 200 ? 6.985 -6.930 -13.885 1.00 84.00 200 THR A CA 1
ATOM 1637 C C . THR A 1 200 ? 5.755 -7.133 -13.011 1.00 84.00 200 THR A C 1
ATOM 1639 O O . THR A 1 200 ? 4.751 -7.659 -13.491 1.00 84.00 200 THR A O 1
ATOM 1642 N N . MET A 1 201 ? 5.796 -6.615 -11.781 1.00 92.38 201 MET A N 1
ATOM 1643 C CA . MET A 1 201 ? 4.660 -6.619 -10.857 1.00 92.38 201 MET A CA 1
ATOM 1644 C C . MET A 1 201 ? 3.379 -6.101 -11.528 1.00 92.38 201 MET A C 1
ATOM 1646 O O . MET A 1 201 ? 3.281 -4.934 -11.932 1.00 92.38 201 MET A O 1
ATOM 1650 N N . LYS A 1 202 ? 2.366 -6.965 -11.602 1.00 95.12 202 LYS A N 1
ATOM 1651 C CA . LYS A 1 202 ? 1.006 -6.591 -11.979 1.00 95.12 202 LYS A CA 1
ATOM 1652 C C . LYS A 1 202 ? 0.274 -6.070 -10.747 1.00 95.12 202 LYS A C 1
ATOM 1654 O O . LYS A 1 202 ? 0.301 -6.706 -9.702 1.00 95.12 202 LYS A O 1
ATOM 1659 N N . ILE A 1 203 ? -0.420 -4.944 -10.881 1.00 97.56 203 ILE A N 1
ATOM 1660 C CA . ILE A 1 203 ? -1.243 -4.375 -9.807 1.00 97.56 203 ILE A CA 1
ATOM 1661 C C . ILE A 1 203 ? -2.673 -4.242 -10.322 1.00 97.56 203 ILE A C 1
ATOM 1663 O O . ILE A 1 203 ? -2.896 -3.571 -11.333 1.00 97.56 203 ILE A O 1
ATOM 1667 N N . THR A 1 204 ? -3.637 -4.885 -9.664 1.00 98.12 204 THR A N 1
ATOM 1668 C CA . THR A 1 204 ? -5.060 -4.788 -10.026 1.00 98.12 204 THR A CA 1
ATOM 1669 C C . THR A 1 204 ? -5.958 -4.546 -8.830 1.00 98.12 204 THR A C 1
ATOM 1671 O O . THR A 1 204 ? -5.558 -4.778 -7.696 1.00 98.12 204 THR A O 1
ATOM 1674 N N . ASP A 1 205 ? -7.199 -4.152 -9.090 1.00 97.75 205 ASP A N 1
ATOM 1675 C CA . ASP A 1 205 ? -8.289 -4.299 -8.129 1.00 97.75 205 ASP A CA 1
ATOM 1676 C C . ASP A 1 205 ? -8.782 -5.762 -8.059 1.00 97.75 205 ASP A C 1
ATOM 1678 O O . ASP A 1 205 ? -8.330 -6.635 -8.815 1.00 97.75 205 ASP A O 1
ATOM 1682 N N . GLU A 1 206 ? -9.737 -6.037 -7.169 1.00 96.00 206 GLU A N 1
ATOM 1683 C CA . GLU A 1 206 ? -10.380 -7.353 -7.008 1.00 96.00 206 GLU A CA 1
ATOM 1684 C C . GLU A 1 206 ? -11.199 -7.818 -8.234 1.00 96.00 206 GLU A C 1
ATOM 1686 O O . GLU A 1 206 ? -11.549 -8.995 -8.363 1.00 96.00 206 GLU A O 1
ATOM 1691 N N . ARG A 1 207 ? -11.460 -6.925 -9.197 1.00 96.25 207 ARG A N 1
ATOM 1692 C CA . ARG A 1 207 ? -12.101 -7.251 -10.484 1.00 96.25 207 ARG A CA 1
ATOM 1693 C C . ARG A 1 207 ? -11.077 -7.606 -11.564 1.00 96.25 207 ARG A C 1
ATOM 1695 O O . ARG A 1 207 ? -11.460 -8.023 -12.655 1.00 96.25 207 ARG A O 1
ATOM 1702 N N . GLY A 1 208 ? -9.784 -7.469 -11.271 1.00 96.06 208 GLY A N 1
ATOM 1703 C CA . GLY A 1 208 ? -8.689 -7.727 -12.202 1.00 96.06 208 GLY A CA 1
ATOM 1704 C C . GLY A 1 208 ? -8.374 -6.553 -13.131 1.00 96.06 208 GLY A C 1
ATOM 1705 O O . GLY A 1 208 ? -7.602 -6.728 -14.078 1.00 96.06 208 GLY A O 1
ATOM 1706 N N . LEU A 1 209 ? -8.939 -5.369 -12.878 1.00 97.25 209 LEU A N 1
ATOM 1707 C CA . LEU A 1 209 ? -8.630 -4.152 -13.625 1.00 97.25 209 LEU A CA 1
ATOM 1708 C C . LEU A 1 209 ? -7.315 -3.564 -13.120 1.00 97.25 209 LEU A C 1
ATOM 1710 O O . LEU A 1 209 ? -7.093 -3.476 -11.916 1.00 97.25 209 LEU A O 1
ATOM 1714 N N . ALA A 1 210 ? -6.433 -3.177 -14.042 1.00 97.19 210 ALA A N 1
ATOM 1715 C CA . ALA A 1 210 ? -5.129 -2.625 -13.692 1.00 97.19 210 ALA A CA 1
ATOM 1716 C C . ALA A 1 210 ? -5.272 -1.304 -12.926 1.00 97.19 210 ALA A C 1
ATOM 1718 O O . ALA A 1 210 ? -5.925 -0.388 -13.418 1.00 97.19 210 ALA A O 1
ATOM 1719 N N . VAL A 1 211 ? -4.599 -1.196 -11.779 1.00 98.06 211 VAL A N 1
ATOM 1720 C CA . VAL A 1 211 ? -4.555 0.030 -10.972 1.00 98.06 211 VAL A CA 1
ATOM 1721 C C . VAL A 1 211 ? -3.209 0.702 -11.199 1.00 98.06 211 VAL A C 1
ATOM 1723 O O . VAL A 1 211 ? -2.159 0.185 -10.818 1.00 98.06 211 VAL A O 1
ATOM 1726 N N . ARG A 1 212 ? -3.233 1.863 -11.855 1.00 97.69 212 ARG A N 1
ATOM 1727 C CA . ARG A 1 212 ? -2.026 2.655 -12.138 1.00 97.69 212 ARG A CA 1
ATOM 1728 C C . ARG A 1 212 ? -1.706 3.623 -11.003 1.00 97.69 212 ARG A C 1
ATOM 1730 O O . ARG A 1 212 ? -2.585 3.971 -10.220 1.00 97.69 212 ARG A O 1
ATOM 1737 N N . ILE A 1 213 ? -0.475 4.142 -10.968 1.00 98.19 213 ILE A N 1
ATOM 1738 C CA . ILE A 1 213 ? -0.045 5.156 -9.988 1.00 98.19 213 ILE A CA 1
ATOM 1739 C C . ILE A 1 213 ? -0.969 6.378 -10.008 1.00 98.19 213 ILE A C 1
ATOM 1741 O O . ILE A 1 213 ? -1.309 6.896 -8.949 1.00 98.19 213 ILE A O 1
ATOM 1745 N N . GLU A 1 214 ? -1.416 6.831 -11.183 1.00 98.25 214 GLU A N 1
ATOM 1746 C CA . GLU A 1 214 ? -2.329 7.974 -11.277 1.00 98.25 214 GLU A CA 1
ATOM 1747 C C . GLU A 1 214 ? -3.695 7.695 -10.636 1.00 98.25 214 GLU A C 1
ATOM 1749 O O . GLU A 1 214 ? -4.245 8.562 -9.958 1.00 98.25 214 GLU A O 1
ATOM 1754 N N . GLU A 1 215 ? -4.231 6.488 -10.831 1.00 98.19 215 GLU A N 1
ATOM 1755 C CA . GLU A 1 215 ? -5.500 6.064 -10.237 1.00 98.19 215 GLU A CA 1
ATOM 1756 C C . GLU A 1 215 ? -5.366 5.858 -8.726 1.00 98.19 215 GLU A C 1
ATOM 1758 O O . GLU A 1 215 ? -6.212 6.322 -7.963 1.00 98.19 215 GLU A O 1
ATOM 1763 N N . GLY A 1 216 ? -4.279 5.225 -8.280 1.00 98.38 216 GLY A N 1
ATOM 1764 C CA . GLY A 1 216 ? -3.980 5.085 -6.860 1.00 98.38 216 GLY A CA 1
ATOM 1765 C C . GLY A 1 216 ? -3.842 6.445 -6.175 1.00 98.38 216 GLY A C 1
ATOM 1766 O O . GLY A 1 216 ? -4.475 6.680 -5.150 1.00 98.38 216 GLY A O 1
ATOM 1767 N N . ALA A 1 217 ? -3.107 7.384 -6.780 1.00 98.75 217 ALA A N 1
ATOM 1768 C CA . ALA A 1 217 ? -2.971 8.746 -6.267 1.00 98.75 217 ALA A CA 1
ATOM 1769 C C . ALA A 1 217 ? -4.322 9.476 -6.168 1.00 98.75 217 ALA A C 1
ATOM 1771 O O . ALA A 1 217 ? -4.572 10.167 -5.179 1.00 98.75 217 ALA A O 1
ATOM 1772 N N . MET A 1 218 ? -5.205 9.297 -7.159 1.00 98.75 218 MET A N 1
ATOM 1773 C CA . MET A 1 218 ? -6.573 9.822 -7.124 1.00 98.75 218 MET A CA 1
ATOM 1774 C C . MET A 1 218 ? -7.355 9.261 -5.934 1.00 98.75 218 MET A C 1
ATOM 1776 O O . MET A 1 218 ? -7.845 10.036 -5.115 1.00 98.75 218 MET A O 1
ATOM 1780 N N . LYS A 1 219 ? -7.427 7.931 -5.809 1.00 98.62 219 LYS A N 1
ATOM 1781 C CA . LYS A 1 219 ? -8.178 7.244 -4.749 1.00 98.62 219 LYS A CA 1
ATOM 1782 C C . LYS A 1 219 ? -7.678 7.621 -3.355 1.00 98.62 219 LYS A C 1
ATOM 1784 O O . LYS A 1 219 ? -8.474 7.969 -2.487 1.00 98.62 219 LYS A O 1
ATOM 1789 N N . ILE A 1 220 ? -6.359 7.640 -3.151 1.00 98.69 220 ILE A N 1
ATOM 1790 C CA . ILE A 1 220 ? -5.753 8.046 -1.874 1.00 98.69 220 ILE A CA 1
ATOM 1791 C C . ILE A 1 220 ? -6.079 9.514 -1.567 1.00 98.69 220 ILE A C 1
ATOM 1793 O O . ILE A 1 220 ? -6.446 9.838 -0.439 1.00 98.69 220 ILE A O 1
ATOM 1797 N N . SER A 1 221 ? -5.994 10.409 -2.556 1.00 98.56 221 SER A N 1
ATOM 1798 C CA . SER A 1 221 ? -6.361 11.822 -2.386 1.00 98.56 221 SER A CA 1
ATOM 1799 C C . SER A 1 221 ? -7.832 11.987 -1.993 1.00 98.56 221 SER A C 1
ATOM 1801 O O . SER A 1 221 ? -8.143 12.709 -1.044 1.00 98.56 221 SER A O 1
ATOM 1803 N N . GLU A 1 222 ? -8.742 11.265 -2.649 1.00 98.50 222 GLU A N 1
ATOM 1804 C CA . GLU A 1 222 ? -10.171 11.255 -2.320 1.00 98.50 222 GLU A CA 1
ATOM 1805 C C . GLU A 1 222 ? -10.439 10.724 -0.905 1.00 98.50 222 GLU A C 1
ATOM 1807 O O . GLU A 1 222 ? -11.207 11.339 -0.157 1.00 98.50 222 GLU A O 1
ATOM 1812 N N . ALA A 1 223 ? -9.766 9.641 -0.504 1.00 98.44 223 ALA A N 1
ATOM 1813 C CA . ALA A 1 223 ? -9.844 9.096 0.848 1.00 98.44 223 ALA A CA 1
ATOM 1814 C C . ALA A 1 223 ? -9.351 10.111 1.887 1.00 98.44 223 ALA A C 1
ATOM 1816 O O . ALA A 1 223 ? -10.053 10.385 2.862 1.00 98.44 223 ALA A O 1
ATOM 1817 N N . VAL A 1 224 ? -8.202 10.751 1.655 1.00 97.81 224 VAL A N 1
ATOM 1818 C CA . VAL A 1 224 ? -7.677 11.817 2.520 1.00 97.81 224 VAL A CA 1
ATOM 1819 C C . VAL A 1 224 ? -8.696 12.951 2.658 1.00 97.81 224 VAL A C 1
ATOM 1821 O O . VAL A 1 224 ? -9.081 13.298 3.776 1.00 97.81 224 VAL A O 1
ATOM 1824 N N . VAL A 1 225 ? -9.204 13.492 1.547 1.00 97.44 225 VAL A N 1
ATOM 1825 C CA . VAL A 1 225 ? -10.210 14.569 1.559 1.00 97.44 225 VAL A CA 1
ATOM 1826 C C . VAL A 1 225 ? -11.459 14.150 2.340 1.00 97.44 225 VAL A C 1
ATOM 1828 O O . VAL A 1 225 ? -11.974 14.926 3.150 1.00 97.44 225 VAL A O 1
ATOM 1831 N N . ASN A 1 226 ? -11.949 12.927 2.124 1.00 97.75 226 ASN A N 1
ATOM 1832 C CA . ASN A 1 226 ? -13.095 12.378 2.843 1.00 97.75 226 ASN A CA 1
ATOM 1833 C C . ASN A 1 226 ? -12.850 12.330 4.359 1.00 97.75 226 ASN A C 1
ATOM 1835 O O . ASN A 1 226 ? -13.690 12.791 5.135 1.00 97.75 226 ASN A O 1
ATOM 1839 N N . LEU A 1 227 ? -11.699 11.805 4.778 1.00 96.94 227 LEU A N 1
ATOM 1840 C CA . LEU A 1 227 ? -11.352 11.631 6.185 1.00 96.94 227 LEU A CA 1
ATOM 1841 C C . LEU A 1 227 ? -11.204 12.971 6.906 1.00 96.94 227 LEU A C 1
ATOM 1843 O O . LEU A 1 227 ? -11.816 13.155 7.961 1.00 96.94 227 LEU A O 1
ATOM 1847 N N . TYR A 1 228 ? -10.504 13.938 6.306 1.00 95.06 228 TYR A N 1
ATOM 1848 C CA . TYR A 1 228 ? -10.372 15.281 6.880 1.00 95.06 228 TYR A CA 1
ATOM 1849 C C . TYR A 1 228 ? -11.727 15.990 7.004 1.00 95.06 228 TYR A C 1
ATOM 1851 O O . TYR A 1 228 ? -12.015 16.572 8.050 1.00 95.06 228 TYR A O 1
ATOM 1859 N N . ARG A 1 229 ? -12.619 15.872 6.008 1.00 95.00 229 ARG A N 1
ATOM 1860 C CA . ARG A 1 229 ? -13.992 16.418 6.090 1.00 95.00 229 ARG A CA 1
ATOM 1861 C C . ARG A 1 229 ? -14.819 15.804 7.220 1.00 95.00 229 ARG A C 1
ATOM 1863 O O . ARG A 1 229 ? -15.678 16.475 7.781 1.00 95.00 229 ARG A O 1
ATOM 1870 N N . ARG A 1 230 ? -14.559 14.543 7.571 1.00 94.69 230 ARG A N 1
ATOM 1871 C CA . ARG A 1 230 ? -15.203 13.834 8.693 1.00 94.69 230 ARG A CA 1
ATOM 1872 C C . ARG A 1 230 ? -14.519 14.097 10.043 1.00 94.69 230 ARG A C 1
ATOM 1874 O O . ARG A 1 230 ? -14.966 13.575 11.070 1.00 94.69 230 ARG A O 1
ATOM 1881 N N . GLY A 1 231 ? -13.462 14.910 10.063 1.00 93.31 231 GLY A N 1
ATOM 1882 C CA . GLY A 1 231 ? -12.698 15.260 11.260 1.00 93.31 231 GLY A CA 1
ATOM 1883 C C . GLY A 1 231 ? -11.666 14.211 11.683 1.00 93.31 231 GLY A C 1
ATOM 1884 O O . GLY A 1 231 ? -11.203 14.259 12.819 1.00 93.31 231 GLY A O 1
ATOM 1885 N N . PHE A 1 232 ? -11.312 13.265 10.810 1.00 94.50 232 PHE A N 1
ATOM 1886 C CA . PHE A 1 232 ? -10.230 12.309 11.051 1.00 94.50 232 PHE A CA 1
ATOM 1887 C C . PHE A 1 232 ? -8.909 12.836 10.487 1.00 94.50 232 PHE A C 1
ATOM 1889 O O . PHE A 1 232 ? -8.875 13.480 9.439 1.00 94.50 232 PHE A O 1
ATOM 1896 N N . ARG A 1 233 ? -7.800 12.533 11.167 1.00 91.50 233 ARG A N 1
ATOM 1897 C CA . ARG A 1 233 ? -6.451 12.836 10.670 1.00 91.50 233 ARG A CA 1
ATOM 1898 C C . ARG A 1 233 ? -5.908 11.637 9.892 1.00 91.50 233 ARG A C 1
ATOM 1900 O O . ARG A 1 233 ? -5.905 10.527 10.413 1.00 91.50 233 ARG A O 1
ATOM 1907 N N . ALA A 1 234 ? -5.412 11.875 8.679 1.00 92.62 234 ALA A N 1
ATOM 1908 C CA . ALA A 1 234 ? -4.914 10.840 7.767 1.00 92.62 234 ALA A CA 1
ATOM 1909 C C . ALA A 1 234 ? -3.445 11.081 7.359 1.00 92.62 234 ALA A C 1
ATOM 1911 O O . ALA A 1 234 ? -3.089 11.012 6.186 1.00 92.62 234 ALA A O 1
ATOM 1912 N N . VAL A 1 235 ? -2.584 11.392 8.337 1.00 92.62 235 VAL A N 1
ATOM 1913 C CA . VAL A 1 235 ? -1.185 11.805 8.096 1.00 92.62 235 VAL A CA 1
ATOM 1914 C C . VAL A 1 235 ? -0.381 10.732 7.358 1.00 92.62 235 VAL A C 1
ATOM 1916 O O . VAL A 1 235 ? 0.319 11.042 6.400 1.00 92.62 235 VAL A O 1
ATOM 1919 N N . LYS A 1 236 ? -0.519 9.459 7.744 1.00 93.50 236 LYS A N 1
ATOM 1920 C CA . LYS A 1 236 ? 0.185 8.355 7.075 1.00 93.50 236 LYS A CA 1
ATOM 1921 C C . LYS A 1 236 ? -0.218 8.238 5.599 1.00 93.50 236 LYS A C 1
ATOM 1923 O O . LYS A 1 236 ? 0.661 8.084 4.763 1.00 93.50 236 LYS A O 1
ATOM 1928 N N . LEU A 1 237 ? -1.500 8.400 5.258 1.00 96.75 237 LEU A N 1
ATOM 1929 C CA . LEU A 1 237 ? -1.952 8.370 3.859 1.00 96.75 237 LEU A CA 1
ATOM 1930 C C . LEU A 1 237 ? -1.362 9.525 3.032 1.00 96.75 237 LEU A C 1
ATOM 1932 O O . LEU A 1 237 ? -0.999 9.320 1.879 1.00 96.75 237 LEU A O 1
ATOM 1936 N N . LEU A 1 238 ? -1.206 10.716 3.623 1.00 95.12 238 LEU A N 1
ATOM 1937 C CA . LEU A 1 238 ? -0.511 11.836 2.974 1.00 95.12 238 LEU A CA 1
ATOM 1938 C C . LEU A 1 238 ? 0.958 11.507 2.696 1.00 95.12 238 LEU A C 1
ATOM 1940 O O . LEU A 1 238 ? 1.429 11.721 1.583 1.00 95.12 238 LEU A O 1
ATOM 1944 N N . VAL A 1 239 ? 1.671 10.957 3.681 1.00 94.12 239 VAL A N 1
ATOM 1945 C CA . VAL A 1 239 ? 3.071 10.536 3.511 1.00 94.12 239 VAL A CA 1
ATOM 1946 C C . VAL A 1 239 ? 3.209 9.533 2.362 1.00 94.12 239 VAL A C 1
ATOM 1948 O O . VAL A 1 239 ? 4.078 9.685 1.508 1.00 94.12 239 VAL A O 1
ATOM 1951 N N . LEU A 1 240 ? 2.318 8.546 2.289 1.00 95.75 240 LEU A N 1
ATOM 1952 C CA . LEU A 1 240 ? 2.347 7.540 1.226 1.00 95.75 240 LEU A CA 1
ATOM 1953 C C . LEU A 1 240 ? 1.964 8.120 -0.145 1.00 95.75 240 LEU A C 1
ATOM 1955 O O . LEU A 1 240 ? 2.562 7.771 -1.160 1.00 95.75 240 LEU A O 1
ATOM 1959 N N . LEU A 1 241 ? 1.032 9.078 -0.194 1.00 97.38 241 LEU A N 1
ATOM 1960 C CA . LEU A 1 241 ? 0.736 9.815 -1.424 1.00 97.38 241 LEU A CA 1
ATOM 1961 C C . LEU A 1 241 ? 1.950 10.626 -1.906 1.00 97.38 241 LEU A C 1
ATOM 1963 O O . LEU A 1 241 ? 2.217 10.679 -3.106 1.00 97.38 241 LEU A O 1
ATOM 1967 N N . LYS A 1 242 ? 2.719 11.220 -0.987 1.00 95.19 242 LYS A N 1
ATOM 1968 C CA . LYS A 1 242 ? 3.977 11.904 -1.314 1.00 95.19 242 LYS A CA 1
ATOM 1969 C C . LYS A 1 242 ? 5.030 10.936 -1.864 1.00 95.19 242 LYS A C 1
ATOM 1971 O O . LYS A 1 242 ? 5.729 11.291 -2.808 1.00 95.19 242 LYS A O 1
ATOM 1976 N N . GLN A 1 243 ? 5.100 9.705 -1.362 1.00 95.00 243 GLN A N 1
ATOM 1977 C CA . GLN A 1 243 ? 5.980 8.681 -1.935 1.00 95.00 243 GLN A CA 1
ATOM 1978 C C . GLN A 1 243 ? 5.602 8.334 -3.385 1.00 95.00 243 GLN A C 1
ATOM 1980 O O . GLN A 1 243 ? 6.483 8.234 -4.236 1.00 95.00 243 GLN A O 1
ATOM 1985 N N . LEU A 1 244 ? 4.306 8.259 -3.722 1.00 96.88 244 LEU A N 1
ATOM 1986 C CA . LEU A 1 244 ? 3.873 8.092 -5.120 1.00 96.88 244 LEU A CA 1
ATOM 1987 C C . LEU A 1 244 ? 4.283 9.271 -6.014 1.00 96.88 244 LEU A C 1
ATOM 1989 O O . LEU A 1 244 ? 4.634 9.062 -7.178 1.00 96.88 244 LEU A O 1
ATOM 1993 N N . VAL A 1 245 ? 4.258 10.501 -5.486 1.00 96.25 245 VAL A N 1
ATOM 1994 C CA . VAL A 1 245 ? 4.807 11.678 -6.182 1.00 96.25 245 VAL A CA 1
ATOM 1995 C C . VAL A 1 245 ? 6.294 11.454 -6.465 1.00 96.25 245 VAL A C 1
ATOM 1997 O O . VAL A 1 245 ? 6.725 11.594 -7.607 1.00 96.25 245 VAL A O 1
ATOM 2000 N N . ASP A 1 246 ? 7.071 11.034 -5.469 1.00 94.94 246 ASP A N 1
ATOM 2001 C CA . ASP A 1 246 ? 8.513 10.812 -5.620 1.00 94.94 246 ASP A CA 1
ATOM 2002 C C . ASP A 1 246 ? 8.843 9.707 -6.634 1.00 94.94 246 ASP A C 1
ATOM 2004 O O . ASP A 1 246 ? 9.717 9.902 -7.484 1.00 94.94 246 ASP A O 1
ATOM 2008 N N . ILE A 1 247 ? 8.092 8.600 -6.634 1.00 95.50 247 ILE A N 1
ATOM 2009 C CA . ILE A 1 247 ? 8.174 7.551 -7.665 1.00 95.50 247 ILE A CA 1
ATOM 2010 C C . ILE A 1 247 ? 7.889 8.144 -9.051 1.00 95.50 247 ILE A C 1
ATOM 2012 O O . ILE A 1 247 ? 8.666 7.953 -9.993 1.00 95.50 247 ILE A O 1
ATOM 2016 N N . ALA A 1 248 ? 6.797 8.905 -9.186 1.00 96.44 248 ALA A N 1
ATOM 2017 C CA . ALA A 1 248 ? 6.400 9.504 -10.455 1.00 96.44 248 ALA A CA 1
ATOM 2018 C C . ALA A 1 248 ? 7.468 10.460 -11.003 1.00 96.44 248 ALA A C 1
ATOM 2020 O O . ALA A 1 248 ? 7.760 10.425 -12.205 1.00 96.44 248 ALA A O 1
ATOM 2021 N N . HIS A 1 249 ? 8.070 11.298 -10.154 1.00 95.19 249 HIS A N 1
ATOM 2022 C CA . HIS A 1 249 ? 9.144 12.204 -10.569 1.00 95.19 249 HIS A CA 1
ATOM 2023 C C . HIS A 1 249 ? 10.439 11.462 -10.891 1.00 95.19 249 HIS A C 1
ATOM 2025 O O . HIS A 1 249 ? 11.031 11.778 -11.922 1.00 95.19 249 HIS A O 1
ATOM 2031 N N . CYS A 1 250 ? 10.830 10.455 -10.103 1.00 93.38 250 CYS A N 1
ATOM 2032 C CA . CYS A 1 250 ? 12.019 9.637 -10.356 1.00 93.38 250 CYS A CA 1
ATOM 2033 C C . CYS A 1 250 ? 11.960 8.978 -11.745 1.00 93.38 250 CYS A C 1
ATOM 2035 O O . CYS A 1 250 ? 12.820 9.221 -12.599 1.00 93.38 250 CYS A O 1
ATOM 2037 N N . VAL A 1 251 ? 10.887 8.232 -12.032 1.00 93.25 251 VAL A N 1
ATOM 2038 C CA . VAL A 1 251 ? 10.710 7.548 -13.326 1.00 93.25 251 VAL A CA 1
ATOM 2039 C C . VAL A 1 251 ? 10.697 8.549 -14.486 1.00 93.25 251 VAL A C 1
ATOM 2041 O O . VAL A 1 251 ? 11.366 8.343 -15.501 1.00 93.25 251 VAL A O 1
ATOM 2044 N N . ASN A 1 252 ? 9.975 9.666 -14.342 1.00 93.81 252 ASN A N 1
ATOM 2045 C CA . ASN A 1 252 ? 9.904 10.687 -15.389 1.00 93.81 252 ASN A CA 1
ATOM 2046 C C . ASN A 1 252 ? 11.243 11.395 -15.620 1.00 93.81 252 ASN A C 1
ATOM 2048 O O . ASN A 1 252 ? 11.566 11.704 -16.765 1.00 93.81 252 ASN A O 1
ATOM 2052 N N . TRP A 1 253 ? 12.012 11.671 -14.567 1.00 93.12 253 TRP A N 1
ATOM 2053 C CA . TRP A 1 253 ? 13.317 12.318 -14.676 1.00 93.12 253 TRP A CA 1
ATOM 2054 C C . TRP A 1 253 ? 14.299 11.456 -15.467 1.00 93.12 253 TRP A C 1
ATOM 2056 O O . TRP A 1 253 ? 14.892 11.927 -16.439 1.00 93.12 253 TRP A O 1
ATOM 2066 N N . HIS A 1 254 ? 14.415 10.174 -15.114 1.00 90.94 254 HIS A N 1
ATOM 2067 C CA . HIS A 1 254 ? 15.277 9.223 -15.819 1.00 90.94 254 HIS A CA 1
ATOM 2068 C C . HIS A 1 254 ? 14.840 8.993 -17.273 1.00 90.94 254 HIS A C 1
ATOM 2070 O O . HIS A 1 254 ? 15.675 8.799 -18.158 1.00 90.94 254 HIS A O 1
ATOM 2076 N N . TRP A 1 255 ? 13.538 9.086 -17.558 1.00 90.00 255 TRP A N 1
ATOM 2077 C CA . TRP A 1 255 ? 13.029 9.068 -18.929 1.00 90.00 255 TRP A CA 1
ATOM 2078 C C . TRP A 1 255 ? 13.414 10.331 -19.714 1.00 90.00 255 TRP A C 1
ATOM 2080 O O . TRP A 1 255 ? 13.954 10.246 -20.817 1.00 90.00 255 TRP A O 1
ATOM 2090 N N . GLN A 1 256 ? 13.175 11.515 -19.144 1.00 91.88 256 GLN A N 1
ATOM 2091 C CA . GLN A 1 256 ? 13.437 12.808 -19.791 1.00 91.88 256 GLN A CA 1
ATOM 2092 C C . GLN A 1 256 ? 14.928 13.054 -20.036 1.00 91.88 256 GLN A C 1
ATOM 2094 O O . GLN A 1 256 ? 15.301 13.614 -21.067 1.00 91.88 256 GLN A O 1
ATOM 2099 N N . THR A 1 257 ? 15.780 12.588 -19.123 1.00 89.44 257 THR A N 1
ATOM 2100 C CA . THR A 1 257 ? 17.245 12.641 -19.247 1.00 89.44 257 THR A CA 1
ATOM 2101 C C . THR A 1 257 ? 17.818 11.541 -20.143 1.00 89.44 257 THR A C 1
ATOM 2103 O O . THR A 1 257 ? 19.031 11.462 -20.290 1.00 89.44 257 THR A O 1
ATOM 2106 N N . LYS A 1 258 ? 16.958 10.730 -20.782 1.00 87.44 258 LYS A N 1
ATOM 2107 C CA . LYS A 1 258 ? 17.300 9.634 -21.704 1.00 87.44 258 LYS A CA 1
ATOM 2108 C C . LYS A 1 258 ? 18.076 8.473 -21.082 1.00 87.44 258 LYS A C 1
ATOM 2110 O O . LYS A 1 258 ? 18.427 7.560 -21.816 1.00 87.44 258 LYS A O 1
ATOM 2115 N N . GLN A 1 259 ? 18.232 8.418 -19.761 1.00 86.25 259 GLN A N 1
ATOM 2116 C CA . GLN A 1 259 ? 18.963 7.331 -19.109 1.00 86.25 259 GLN A CA 1
ATOM 2117 C C . GLN A 1 259 ? 18.342 5.961 -19.402 1.00 86.25 259 GLN A C 1
ATOM 2119 O O . GLN A 1 259 ? 19.059 5.053 -19.791 1.00 86.25 259 GLN A O 1
ATOM 2124 N N . TYR A 1 260 ? 17.012 5.813 -19.358 1.00 86.31 260 TYR A N 1
ATOM 2125 C CA . TYR A 1 260 ? 16.380 4.560 -19.807 1.00 86.31 260 TYR A CA 1
ATOM 2126 C C . TYR A 1 260 ? 16.773 4.187 -21.243 1.00 86.31 260 TYR A C 1
ATOM 2128 O O . TYR A 1 260 ? 17.158 3.053 -21.506 1.00 86.31 260 TYR A O 1
ATOM 2136 N N . ARG A 1 261 ? 16.758 5.158 -22.162 1.00 83.00 261 ARG A N 1
ATOM 2137 C CA . ARG A 1 261 ? 17.097 4.931 -23.570 1.00 83.00 261 ARG A CA 1
ATOM 2138 C C . ARG A 1 261 ? 18.563 4.546 -23.765 1.00 83.00 261 ARG A C 1
ATOM 2140 O O . ARG A 1 261 ? 18.836 3.663 -24.571 1.00 83.00 261 ARG A O 1
ATOM 2147 N N . ASP A 1 262 ? 19.474 5.196 -23.050 1.00 84.81 262 ASP A N 1
ATOM 2148 C CA . ASP A 1 262 ? 20.918 4.971 -23.165 1.00 84.81 262 ASP A CA 1
ATOM 2149 C C . ASP A 1 262 ? 21.308 3.548 -22.732 1.00 84.81 262 ASP A C 1
ATOM 2151 O O . ASP A 1 262 ? 22.247 2.973 -23.276 1.00 84.81 262 ASP A O 1
ATOM 2155 N N . TYR A 1 263 ? 20.527 2.950 -21.825 1.00 83.06 263 TYR A N 1
ATOM 2156 C CA . TYR A 1 263 ? 20.673 1.562 -21.376 1.00 83.06 263 TYR A CA 1
ATOM 2157 C C . TYR A 1 263 ? 19.773 0.569 -22.141 1.00 83.06 263 TYR A C 1
ATOM 2159 O O . TYR A 1 263 ? 19.734 -0.610 -21.804 1.00 83.06 263 TYR A O 1
ATOM 2167 N N . GLY A 1 264 ? 19.043 1.014 -23.174 1.00 81.81 264 GLY A N 1
ATOM 2168 C CA . GLY A 1 264 ? 18.136 0.153 -23.947 1.00 81.81 264 GLY A CA 1
ATOM 2169 C C . GLY A 1 264 ? 16.899 -0.322 -23.173 1.00 81.81 264 GLY A C 1
ATOM 2170 O O . GLY A 1 264 ? 16.274 -1.309 -23.552 1.00 81.81 264 GLY A O 1
ATOM 2171 N N . LEU A 1 265 ? 16.540 0.375 -22.096 1.00 82.88 265 LEU A N 1
ATOM 2172 C CA . LEU A 1 265 ? 15.424 0.069 -21.210 1.00 82.88 265 LEU A CA 1
ATOM 2173 C C . LEU A 1 265 ? 14.209 0.951 -21.528 1.00 82.88 265 LEU A C 1
ATOM 2175 O O . LEU A 1 265 ? 14.320 2.048 -22.079 1.00 82.88 265 LEU A O 1
ATOM 2179 N N . THR A 1 266 ? 13.021 0.487 -21.150 1.00 79.56 266 THR A N 1
ATOM 2180 C CA . THR A 1 266 ? 11.781 1.275 -21.190 1.00 79.56 266 THR A CA 1
ATOM 2181 C C . THR A 1 266 ? 11.062 1.093 -19.855 1.00 79.56 266 THR A C 1
ATOM 2183 O O . THR A 1 266 ? 10.968 -0.043 -19.392 1.00 79.56 266 THR A O 1
ATOM 2186 N N . PRO A 1 267 ? 10.570 2.167 -19.210 1.00 82.50 267 PRO A N 1
ATOM 2187 C CA . PRO A 1 267 ? 9.772 2.014 -18.000 1.00 82.50 267 PRO A CA 1
ATOM 2188 C C . PRO A 1 267 ? 8.479 1.251 -18.312 1.00 82.50 267 PRO A C 1
ATOM 2190 O O . PRO A 1 267 ? 7.985 1.305 -19.438 1.00 82.50 267 PRO A O 1
ATOM 2193 N N . HIS A 1 268 ? 7.896 0.601 -17.302 1.00 84.12 268 HIS A N 1
ATOM 2194 C CA . HIS A 1 268 ? 6.672 -0.195 -17.459 1.00 84.12 268 HIS A CA 1
ATOM 2195 C C . HIS A 1 268 ? 5.535 0.592 -18.149 1.00 84.12 268 HIS A C 1
ATOM 2197 O O . HIS A 1 268 ? 4.890 0.099 -19.071 1.00 84.12 268 HIS A O 1
ATOM 2203 N N . TYR A 1 269 ? 5.348 1.857 -17.764 1.00 91.94 269 TYR A N 1
ATOM 2204 C CA . TYR A 1 269 ? 4.631 2.869 -18.545 1.00 91.94 269 TYR A CA 1
ATOM 2205 C C . TYR A 1 269 ? 5.126 4.275 -18.187 1.00 91.94 269 TYR A C 1
ATOM 2207 O O . TYR A 1 269 ? 5.808 4.482 -17.184 1.00 91.94 269 TYR A O 1
ATOM 2215 N N . LEU A 1 270 ? 4.759 5.275 -18.994 1.00 91.62 270 LEU A N 1
ATOM 2216 C CA . LEU A 1 270 ? 4.999 6.677 -18.651 1.00 91.62 270 LEU A CA 1
ATOM 2217 C C . LEU A 1 270 ? 3.922 7.186 -17.696 1.00 91.62 270 LEU A C 1
ATOM 2219 O O . LEU A 1 270 ? 2.742 7.248 -18.047 1.00 91.62 270 LEU A O 1
ATOM 2223 N N . ILE A 1 271 ? 4.354 7.568 -16.496 1.00 96.06 271 ILE A N 1
ATOM 2224 C CA . ILE A 1 271 ? 3.485 8.109 -15.452 1.00 96.06 271 ILE A CA 1
ATOM 2225 C C . ILE A 1 271 ? 3.170 9.572 -15.773 1.00 96.06 271 ILE A C 1
ATOM 2227 O O . ILE A 1 271 ? 4.082 10.383 -15.960 1.00 96.06 271 ILE A O 1
ATOM 2231 N N . ASN A 1 272 ? 1.895 9.956 -15.774 1.00 97.25 272 ASN A N 1
ATOM 2232 C CA . ASN A 1 272 ? 1.487 11.354 -15.877 1.00 97.25 272 ASN A CA 1
ATOM 2233 C C . ASN A 1 272 ? 1.738 12.088 -14.548 1.00 97.25 272 ASN A C 1
ATOM 2235 O O . ASN A 1 272 ? 0.821 12.313 -13.757 1.00 97.25 272 ASN A O 1
ATOM 2239 N N . LYS A 1 273 ? 2.991 12.496 -14.310 1.00 96.38 273 LYS A N 1
ATOM 2240 C CA . LYS A 1 273 ? 3.390 13.131 -13.044 1.00 96.38 273 LYS A CA 1
ATOM 2241 C C . LYS A 1 273 ? 2.599 14.398 -12.703 1.00 96.38 273 LYS A C 1
ATOM 2243 O O . LYS A 1 273 ? 2.313 14.627 -11.540 1.00 96.38 273 LYS A O 1
ATOM 2248 N N . LYS A 1 274 ? 2.151 15.169 -13.707 1.00 97.69 274 LYS A N 1
ATOM 2249 C CA . LYS A 1 274 ? 1.320 16.370 -13.485 1.00 97.69 274 LYS A CA 1
ATOM 2250 C C . LYS A 1 274 ? -0.018 16.028 -12.831 1.00 97.69 274 LYS A C 1
ATOM 2252 O O . LYS A 1 274 ? -0.551 16.821 -12.060 1.00 97.69 274 LYS A O 1
ATOM 2257 N N . LEU A 1 275 ? -0.582 14.871 -13.175 1.00 97.94 275 LEU A N 1
ATOM 2258 C CA . LEU A 1 275 ? -1.832 14.403 -12.593 1.00 97.94 275 LEU A CA 1
ATOM 2259 C C . LEU A 1 275 ? -1.619 13.916 -11.152 1.00 97.94 275 LEU A C 1
ATOM 2261 O O . LEU A 1 275 ? -2.395 14.283 -10.276 1.00 97.94 275 LEU A O 1
ATOM 2265 N N . VAL A 1 276 ? -0.529 13.186 -10.894 1.00 98.19 276 VAL A N 1
ATOM 2266 C CA . VAL A 1 276 ? -0.131 12.769 -9.535 1.00 98.19 276 VAL A CA 1
ATOM 2267 C C . VAL A 1 276 ? 0.117 13.992 -8.638 1.00 98.19 276 VAL A C 1
ATOM 2269 O O . VAL A 1 276 ? -0.452 14.075 -7.551 1.00 98.19 276 VAL A O 1
ATOM 2272 N N . ASP A 1 277 ? 0.858 14.993 -9.132 1.00 97.94 277 ASP A N 1
ATOM 2273 C CA . ASP A 1 277 ? 1.094 16.271 -8.443 1.00 97.94 277 ASP A CA 1
ATOM 2274 C C . ASP A 1 277 ? -0.225 16.969 -8.089 1.00 97.94 277 ASP A C 1
ATOM 2276 O O . ASP A 1 277 ? -0.399 17.464 -6.978 1.00 97.94 277 ASP A O 1
ATOM 2280 N N . ARG A 1 278 ? -1.191 16.988 -9.016 1.00 98.25 278 ARG A N 1
ATOM 2281 C CA . ARG A 1 278 ? -2.510 17.584 -8.772 1.00 98.25 278 ARG A CA 1
ATOM 2282 C C . ARG A 1 278 ? -3.238 16.893 -7.619 1.00 98.25 278 ARG A C 1
ATOM 2284 O O . ARG A 1 278 ? -3.806 17.585 -6.776 1.00 98.25 278 ARG A O 1
ATOM 2291 N N . TYR A 1 279 ? -3.240 15.561 -7.573 1.00 98.44 279 TYR A N 1
ATOM 2292 C CA . TYR A 1 279 ? -3.894 14.818 -6.493 1.00 98.44 279 TYR A CA 1
ATOM 2293 C C . TYR A 1 279 ? -3.204 15.019 -5.145 1.00 98.44 279 TYR A C 1
ATOM 2295 O O . TYR A 1 279 ? -3.891 15.157 -4.131 1.00 98.44 279 TYR A O 1
ATOM 2303 N N . TRP A 1 280 ? -1.875 15.133 -5.138 1.00 97.12 280 TRP A N 1
ATOM 2304 C CA . TRP A 1 280 ? -1.123 15.539 -3.954 1.00 97.12 280 TRP A CA 1
ATOM 2305 C C . TRP A 1 280 ? -1.551 16.921 -3.447 1.00 97.12 280 TRP A C 1
ATOM 2307 O O . TRP A 1 280 ? -1.903 17.057 -2.278 1.00 97.12 280 TRP A O 1
ATOM 2317 N N . GLN A 1 281 ? -1.618 17.928 -4.324 1.00 96.56 281 GLN A N 1
ATOM 2318 C CA . GLN A 1 281 ? -2.039 19.281 -3.935 1.00 96.56 281 GLN A CA 1
ATOM 2319 C C . GLN A 1 281 ? -3.476 19.321 -3.395 1.00 96.56 281 GLN A C 1
ATOM 2321 O O . GLN A 1 281 ? -3.749 20.023 -2.425 1.00 96.56 281 GLN A O 1
ATOM 2326 N N . ILE A 1 282 ? -4.395 18.542 -3.978 1.00 96.69 282 ILE A N 1
ATOM 2327 C CA . ILE A 1 282 ? -5.777 18.420 -3.480 1.00 96.69 282 ILE A CA 1
ATOM 2328 C C . ILE A 1 282 ? -5.799 17.852 -2.052 1.00 96.69 282 ILE A C 1
ATOM 2330 O O . ILE A 1 282 ? -6.483 18.396 -1.182 1.00 96.69 282 ILE A O 1
ATOM 2334 N N . ALA A 1 283 ? -5.045 16.779 -1.806 1.00 96.00 283 ALA A N 1
ATOM 2335 C CA . ALA A 1 283 ? -4.974 16.138 -0.497 1.00 96.00 283 ALA A CA 1
ATOM 2336 C C . ALA A 1 283 ? -4.335 17.065 0.550 1.00 96.00 283 ALA A C 1
ATOM 2338 O O . ALA A 1 283 ? -4.854 17.202 1.659 1.00 96.00 283 ALA A O 1
ATOM 2339 N N . LEU A 1 284 ? -3.252 17.750 0.173 1.00 93.56 284 LEU A N 1
ATOM 2340 C CA . LEU A 1 284 ? -2.546 18.704 1.025 1.00 93.56 284 LEU A CA 1
ATOM 2341 C C . LEU A 1 284 ? -3.439 19.894 1.404 1.00 93.56 284 LEU A C 1
ATOM 2343 O O . LEU A 1 284 ? -3.515 20.258 2.576 1.00 93.56 284 LEU A O 1
ATOM 2347 N N . ALA A 1 285 ? -4.187 20.446 0.444 1.00 92.69 285 ALA A N 1
ATOM 2348 C CA . ALA A 1 285 ? -5.133 21.529 0.700 1.00 92.69 285 ALA A CA 1
ATOM 2349 C C . ALA A 1 285 ? -6.229 21.118 1.701 1.00 92.69 285 ALA A C 1
ATOM 2351 O O . ALA A 1 285 ? -6.588 21.901 2.580 1.00 92.69 285 ALA A O 1
ATOM 2352 N N . ALA A 1 286 ? -6.733 19.881 1.620 1.00 91.62 286 ALA A N 1
ATOM 2353 C CA . ALA A 1 286 ? -7.692 19.362 2.598 1.00 91.62 286 ALA A CA 1
ATOM 2354 C C . ALA A 1 286 ? -7.071 19.139 3.987 1.00 91.62 286 ALA A C 1
ATOM 2356 O O . ALA A 1 286 ? -7.754 19.290 5.001 1.00 91.62 286 ALA A O 1
ATOM 2357 N N . ALA A 1 287 ? -5.781 18.802 4.040 1.00 87.38 287 ALA A N 1
ATOM 2358 C CA . ALA A 1 287 ? -5.048 18.607 5.282 1.00 87.38 287 ALA A CA 1
ATOM 2359 C C . ALA A 1 287 ? -4.674 19.922 5.990 1.00 87.38 287 ALA A C 1
ATOM 2361 O O . ALA A 1 287 ? -4.458 19.895 7.206 1.00 87.38 287 ALA A O 1
ATOM 2362 N N . GLY A 1 288 ? -4.631 21.047 5.267 1.00 82.50 288 GLY A N 1
ATOM 2363 C CA . GLY A 1 288 ? -4.205 22.368 5.743 1.00 82.50 288 GLY A CA 1
ATOM 2364 C C . GLY A 1 288 ? -2.704 22.629 5.539 1.00 82.50 288 GLY A C 1
ATOM 2365 O O . GLY A 1 288 ? -1.895 21.713 5.637 1.00 82.50 288 GLY A O 1
ATOM 2366 N N . GLU A 1 289 ? -2.337 23.890 5.275 1.00 57.88 289 GLU A N 1
ATOM 2367 C CA . GLU A 1 289 ? -1.024 24.297 4.724 1.00 57.88 289 GLU A CA 1
ATOM 2368 C C . GLU A 1 289 ? 0.185 24.179 5.680 1.00 57.88 289 GLU A C 1
ATOM 2370 O O . GLU A 1 289 ? 1.316 24.183 5.212 1.00 57.88 289 GLU A O 1
ATOM 2375 N N . ASN A 1 290 ? -0.015 24.018 6.996 1.00 54.19 290 ASN A N 1
ATOM 2376 C CA . ASN A 1 290 ? 1.074 23.904 7.981 1.00 54.19 290 ASN A CA 1
ATOM 2377 C C . ASN A 1 290 ? 1.034 22.552 8.705 1.00 54.19 290 ASN A C 1
ATOM 2379 O O . ASN A 1 290 ? 0.315 22.385 9.698 1.00 54.19 290 ASN A O 1
ATOM 2383 N N . ARG A 1 291 ? 1.815 21.591 8.205 1.00 61.69 291 ARG A N 1
ATOM 2384 C CA . ARG A 1 291 ? 1.978 20.254 8.793 1.00 61.69 291 ARG A CA 1
ATOM 2385 C C . ARG A 1 291 ? 3.465 19.895 8.875 1.00 61.69 291 ARG A C 1
ATOM 2387 O O . ARG A 1 291 ? 3.988 19.338 7.912 1.00 61.69 291 ARG A O 1
ATOM 2394 N N . PRO A 1 292 ? 4.147 20.188 9.997 1.00 56.06 292 PRO A N 1
ATOM 2395 C CA . PRO A 1 292 ? 5.540 19.780 10.188 1.00 56.06 292 PRO A CA 1
ATOM 2396 C C . PRO A 1 292 ? 5.711 18.254 10.131 1.00 56.06 292 PRO A C 1
ATOM 2398 O O . PRO A 1 292 ? 6.799 17.769 9.867 1.00 56.06 292 PRO A O 1
ATOM 2401 N N . GLU A 1 293 ? 4.635 17.475 10.304 1.00 57.38 293 GLU A N 1
ATOM 2402 C CA . GLU A 1 293 ? 4.657 16.016 10.144 1.00 57.38 293 GLU A CA 1
ATOM 2403 C C . GLU A 1 293 ? 4.841 15.546 8.685 1.00 57.38 293 GLU A C 1
ATOM 2405 O O . GLU A 1 293 ? 5.005 14.350 8.451 1.00 57.38 293 GLU A O 1
ATOM 2410 N N . LEU A 1 294 ? 4.771 16.459 7.706 1.00 53.78 294 LEU A N 1
ATOM 2411 C CA . LEU A 1 294 ? 5.026 16.194 6.284 1.00 53.78 294 LEU A CA 1
ATOM 2412 C C . LEU A 1 294 ? 6.439 16.613 5.840 1.00 53.78 294 LEU A C 1
ATOM 2414 O O . LEU A 1 294 ? 6.809 16.356 4.693 1.00 53.78 294 LEU A O 1
ATOM 2418 N N . GLU A 1 295 ? 7.221 17.241 6.723 1.00 52.47 295 GLU A N 1
ATOM 2419 C CA . GLU A 1 295 ? 8.652 17.47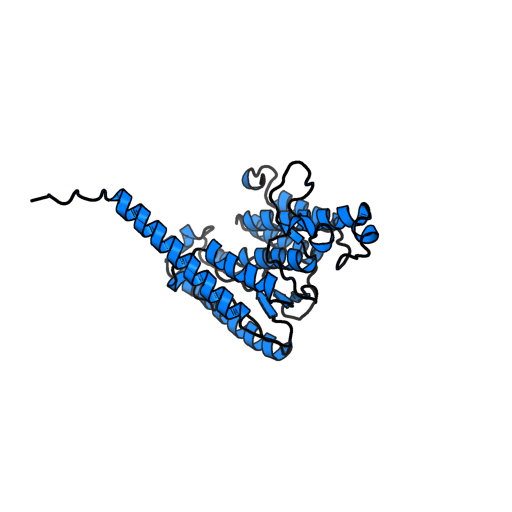8 6.528 1.00 52.47 295 GLU A CA 1
ATOM 2420 C C . GLU A 1 295 ? 9.397 16.187 6.911 1.00 52.47 295 GLU A C 1
ATOM 2422 O O . GLU A 1 295 ? 9.767 15.983 8.066 1.00 52.47 295 GLU A O 1
ATOM 2427 N N . LEU A 1 296 ? 9.509 15.262 5.950 1.00 45.59 296 LEU A N 1
ATOM 2428 C CA . LEU A 1 296 ? 10.324 14.044 6.054 1.00 45.59 296 LEU A CA 1
ATOM 2429 C C . LEU A 1 296 ? 11.781 14.316 5.679 1.00 45.59 296 LEU A C 1
ATOM 2431 O O . LEU A 1 296 ? 11.997 14.955 4.622 1.00 45.59 296 LEU A O 1
#

Organism: NCBI:txid1797543

Foldseek 3Di:
DDDPDPDPPVNVVVVVVVVLVVVLVVVLVVLLVVLVPDDDPDAEEEEQFAAQWFPQNVVLCVVVVHFDPVVVVVVPVCCSVPRGHVVRLVVLVVLLVVLCVVVVHHYDRLSPDDVVVVVDDPCSSLVSVLSSLQAGHQEYEYEPRLLRHLRSLVVVLSLLCQLQCWDQDDDDDPDPFRIDRCLLCVVVCPPPPGDGPPHGRFYYYSVRHGQDLLNSLQSNLVSLLVQLVVVHHDLSSLLSLVSSLRSLCNLVVCVVVCSCVVSVHDGSDRDPSVSSVVSSVSSCVSNDVDDVSNVD

Secondary structure (DSSP, 8-state):
--PPP---HHHHHHHHHHHHHHHHHHHHHHHHHHHHH---SSPEEEEE--SSSSHHHHHHHHHTT-SSHHHHHHH-TTHIIIIIIHHHHHHHHHHHHHHHHHHTS-EE-GGG--TTTTT--HHHHHHHHHHHHHHTEEEEEEPTTGGG-HHHHHHHHHHHHHHTTEEE----TT-SSSEEEGGG-GGGGTTS-----SSPPEEEETTS-B--HHHHHHHHHHHHHHHHHTT---HHHHHHHHHHHHHHHHHHHHHHTTHHHHTT---SS---HHHHHHHHHHHHHHH-S--GGG--

Sequence (296 aa):
MLIPRKIPPDFLFKEVRKLEKSQRKSDIDVVLSAFRSWRSIQPVGYLSTPITTGILFYEVLAKHQVKTLEELLAINSNLLFEEIIAPNINRGIALGDELAMRFNIPIIVPAVFEARSQRWTQDDYMYVWYQVIKEMVGHTILSDFWEYSNGGVEEFVHSAEMQFRLLSVPLTGGDFFPYVPVDLFPDRFVGQKIEFPEETMKITDERGLAVRIEEGAMKISEAVVNLYRRGFRAVKLLVLLKQLVDIAHCVNWHWQTKQYRDYGLTPHYLINKKLVDRYWQIALAAAGENRPELEL